Protein AF-A0A4Z2CMH4-F1 (afdb_monomer_lite)

Organism: Schistosoma japonicum (NCBI:txid6182)

Foldseek 3Di:
DDDDDDDPDDDPVVVQVVQVVVCVVVVHDLFDRCPDQLNPPDHDVQLCVAAHDDLFKDKPLVVPFDDDPPQFDKFFADWIWIQAAAPPPNDHLALACFLVRLLLRLVRRCCSSVVDPRDHRDDPLSLQVQLVVLPNDPPVSRPDSHHDALVSSQSSCCRVPVFHWDKDKDQFLLCCLVRCVVVQRVQRVLNWHWKWKDKDSHIWIFGMKGAFDDDPDPDPSRFIKTQIQGRHDDDRGPPSPCCNVVPNGHIDTSVVGHGRIMMMMIITDRDDTSRD

InterPro domains:
  IPR012462 UFSP1/2/DUB, catalytic domain [PF07910] (74-266)

pLDDT: mean 90.85, std 10.96, range [48.41, 98.88]

Secondary structure (DSSP, 8-state):
-------TT--HHHHHHHHHHHHHHHT--TTS--S-GGGSSS--HHHHHHH--SSS--B-GGGGSPPPPS-S-EEE--S--B---TT-TT---TTT-HHHHHHHHHHHHHHHHTSS---PPPPHHHHHHHHHHHTSS-GGGTT------HHHHHHHHHHHH--PPEEEEESSGGGHHHHHHHHHHHHHHTT---EEEEETTEEEEEEEEEPPP--SS-STT---EEEEE-TT--S-TT-HHHHHHTTSEEEEEGGGS-TT--EEEEEPPPPPTT--

Radius of gyration: 19.04 Å; chains: 1; bounding box: 52×40×55 Å

Structure (mmCIF, N/CA/C/O backbone):
data_AF-A0A4Z2CMH4-F1
#
_entry.id   AF-A0A4Z2CMH4-F1
#
loop_
_atom_site.group_PDB
_atom_site.id
_atom_site.type_symbol
_atom_site.label_atom_id
_atom_site.label_alt_id
_atom_site.label_comp_id
_atom_site.label_asym_id
_atom_site.label_entity_id
_atom_site.label_seq_id
_atom_site.pdbx_PDB_ins_code
_atom_site.Cartn_x
_atom_site.Cartn_y
_atom_site.Cartn_z
_atom_site.occupancy
_atom_site.B_iso_or_equiv
_atom_site.auth_seq_id
_atom_site.auth_comp_id
_atom_site.auth_asym_id
_atom_site.auth_atom_id
_atom_site.pdbx_PDB_model_num
ATOM 1 N N . MET A 1 1 ? 23.275 8.248 -18.754 1.00 65.88 1 MET A N 1
ATOM 2 C CA . MET A 1 1 ? 21.849 7.861 -18.848 1.00 65.88 1 MET A CA 1
ATOM 3 C C . MET A 1 1 ? 21.750 6.724 -19.856 1.00 65.88 1 MET A C 1
ATOM 5 O O . MET A 1 1 ? 22.205 6.908 -20.976 1.00 65.88 1 MET A O 1
ATOM 9 N N . TYR A 1 2 ? 21.262 5.546 -19.457 1.00 77.62 2 TYR A N 1
ATOM 10 C CA . TYR A 1 2 ? 21.133 4.387 -20.352 1.00 77.62 2 TYR A CA 1
ATOM 11 C C . TYR A 1 2 ? 19.739 4.359 -20.985 1.00 77.62 2 TYR A C 1
ATOM 13 O O . TYR A 1 2 ? 18.754 4.639 -20.305 1.00 77.62 2 TYR A O 1
ATOM 21 N N . SER A 1 3 ? 19.650 4.003 -22.267 1.00 81.19 3 SER A N 1
ATOM 22 C CA . SER A 1 3 ? 18.381 3.766 -22.961 1.00 81.19 3 SER A CA 1
ATOM 23 C C . SER A 1 3 ? 18.345 2.327 -23.457 1.00 81.19 3 SER A C 1
ATOM 25 O O . SER A 1 3 ? 19.265 1.878 -24.140 1.00 81.19 3 SER A O 1
ATOM 27 N N . LEU A 1 4 ? 17.297 1.593 -23.088 1.00 79.06 4 LEU A N 1
ATOM 28 C CA . LEU A 1 4 ? 17.119 0.185 -23.426 1.00 79.06 4 LEU A CA 1
ATOM 29 C C . LEU A 1 4 ? 15.804 0.001 -24.175 1.00 79.06 4 LEU A C 1
ATOM 31 O O . LEU A 1 4 ? 14.756 0.482 -23.748 1.00 79.06 4 LEU A O 1
ATOM 35 N N . ARG A 1 5 ? 15.852 -0.734 -25.288 1.00 80.69 5 ARG A N 1
ATOM 36 C CA . ARG A 1 5 ? 14.660 -1.132 -26.043 1.00 80.69 5 ARG A CA 1
ATOM 37 C C . ARG A 1 5 ? 14.345 -2.586 -25.728 1.00 80.69 5 ARG A C 1
ATOM 39 O O . ARG A 1 5 ? 15.060 -3.483 -26.159 1.00 80.69 5 ARG A O 1
ATOM 46 N N . LEU A 1 6 ? 13.271 -2.806 -24.976 1.00 75.69 6 LEU A N 1
ATOM 47 C CA . LEU A 1 6 ? 12.809 -4.142 -24.609 1.00 75.69 6 LEU A CA 1
ATOM 48 C C . LEU A 1 6 ? 11.596 -4.530 -25.469 1.00 75.69 6 LEU A C 1
ATOM 50 O O . LEU A 1 6 ? 10.682 -3.714 -25.630 1.00 75.69 6 LEU A O 1
ATOM 54 N N . PRO A 1 7 ? 11.538 -5.758 -26.020 1.00 78.19 7 PRO A N 1
ATOM 55 C CA . PRO A 1 7 ? 10.373 -6.212 -26.768 1.00 78.19 7 PRO A CA 1
ATOM 56 C C . PRO A 1 7 ? 9.113 -6.165 -25.901 1.00 78.19 7 PRO A C 1
ATOM 58 O O . PRO A 1 7 ? 9.096 -6.671 -24.781 1.00 78.19 7 PRO A O 1
ATOM 61 N N . ARG A 1 8 ? 8.020 -5.594 -26.419 1.00 71.00 8 ARG A N 1
ATOM 62 C CA . ARG A 1 8 ? 6.795 -5.367 -25.631 1.00 71.00 8 ARG A CA 1
ATOM 63 C C . ARG A 1 8 ? 6.241 -6.646 -24.994 1.00 71.00 8 ARG A C 1
ATOM 65 O O . ARG A 1 8 ? 5.888 -6.614 -23.819 1.00 71.00 8 ARG A O 1
ATOM 72 N N . ARG A 1 9 ? 6.167 -7.738 -25.764 1.00 75.81 9 ARG A N 1
ATOM 73 C CA . ARG A 1 9 ? 5.579 -9.037 -25.382 1.00 75.81 9 ARG A CA 1
ATOM 74 C C . ARG A 1 9 ? 6.655 -10.113 -25.211 1.00 75.81 9 ARG A C 1
ATOM 76 O O . ARG A 1 9 ? 6.675 -11.106 -25.932 1.00 75.81 9 ARG A O 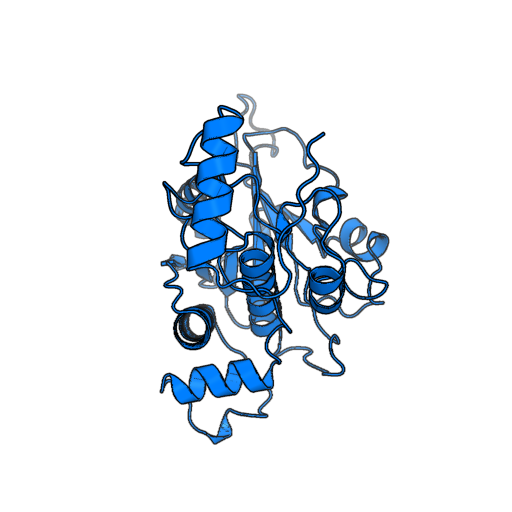1
ATOM 83 N N . ILE A 1 10 ? 7.579 -9.896 -24.286 1.00 79.88 10 ILE A N 1
ATOM 84 C CA . ILE A 1 10 ? 8.573 -10.899 -23.894 1.00 79.88 10 ILE A CA 1
ATOM 85 C C . ILE A 1 10 ? 8.132 -11.548 -22.579 1.00 79.88 10 ILE A C 1
ATOM 87 O O . ILE A 1 10 ? 7.580 -10.885 -21.706 1.00 79.88 10 ILE A O 1
ATOM 91 N N . LYS A 1 11 ? 8.324 -12.864 -22.457 1.00 80.06 11 LYS A N 1
ATOM 92 C CA . LYS A 1 11 ? 8.081 -13.573 -21.195 1.00 80.06 11 LYS A CA 1
ATOM 93 C C . LYS A 1 11 ? 9.137 -13.148 -20.175 1.00 80.06 11 LYS A C 1
ATOM 95 O O . LYS A 1 11 ? 10.304 -13.029 -20.542 1.00 80.06 11 LYS A O 1
ATOM 100 N N . GLU A 1 12 ? 8.752 -13.020 -18.910 1.00 77.75 12 GLU A N 1
ATOM 101 C CA . GLU A 1 12 ? 9.657 -12.603 -17.828 1.00 77.75 12 GLU A CA 1
ATOM 102 C C . GLU A 1 12 ? 10.919 -13.478 -17.732 1.00 77.75 12 GLU A C 1
ATOM 104 O O . GLU A 1 12 ? 12.017 -12.961 -17.557 1.00 77.75 12 GLU A O 1
ATOM 109 N N . SER A 1 13 ? 10.805 -14.791 -17.972 1.00 81.31 13 SER A N 1
ATOM 110 C CA . SER A 1 13 ? 11.963 -15.698 -18.003 1.00 81.31 13 SER A CA 1
ATOM 111 C C . SER A 1 13 ? 12.996 -15.338 -19.072 1.00 81.31 13 SER A C 1
ATOM 113 O O . SER A 1 13 ? 14.190 -15.523 -18.863 1.00 81.31 13 SER A O 1
ATOM 115 N N . ARG A 1 14 ? 12.554 -14.805 -20.217 1.00 83.88 14 ARG A N 1
ATOM 116 C CA . ARG A 1 14 ? 13.453 -14.314 -21.264 1.00 83.88 14 ARG A CA 1
ATOM 117 C C . ARG A 1 14 ? 13.964 -12.923 -20.919 1.00 83.88 14 ARG A C 1
ATOM 119 O O . ARG A 1 14 ? 15.158 -12.699 -21.047 1.00 83.88 14 ARG A O 1
ATOM 126 N N . GLU A 1 15 ? 13.105 -12.011 -20.462 1.00 85.00 15 GLU A N 1
ATOM 127 C CA . GLU A 1 15 ? 13.526 -10.652 -20.081 1.00 85.00 15 GLU A CA 1
ATOM 128 C C . GLU A 1 15 ? 14.600 -10.670 -18.983 1.00 85.00 15 GLU A C 1
ATOM 130 O O . GLU A 1 15 ? 15.565 -9.918 -19.074 1.00 85.00 15 GLU A O 1
ATOM 135 N N . GLY A 1 16 ? 14.516 -11.598 -18.023 1.00 85.69 16 GLY A N 1
ATOM 136 C CA . GLY A 1 16 ? 15.543 -11.789 -16.994 1.00 85.69 16 GLY A CA 1
ATOM 137 C C . GLY A 1 16 ? 16.926 -12.153 -17.536 1.00 85.69 16 GLY A C 1
ATOM 138 O O . GLY A 1 16 ? 17.924 -11.645 -17.033 1.00 85.69 16 GLY A O 1
ATOM 139 N N . ILE A 1 17 ? 17.010 -12.946 -18.611 1.00 88.19 17 ILE A N 1
ATOM 140 C CA . ILE A 1 17 ? 18.295 -13.238 -19.274 1.00 88.19 17 ILE A CA 1
ATOM 141 C C . ILE A 1 17 ? 18.895 -11.948 -19.843 1.00 88.19 17 ILE A C 1
ATOM 143 O O . ILE A 1 17 ? 20.080 -11.682 -19.659 1.00 88.19 17 ILE A O 1
ATOM 147 N N . TRP A 1 18 ? 18.075 -11.123 -20.500 1.00 87.44 18 TRP A N 1
ATOM 148 C CA . TRP A 1 18 ? 18.527 -9.850 -21.066 1.00 87.44 18 TRP A CA 1
ATOM 149 C C . TRP A 1 18 ? 19.013 -8.896 -19.987 1.00 87.44 18 TRP A C 1
ATOM 151 O O . TRP A 1 18 ? 20.093 -8.327 -20.129 1.00 87.44 18 TRP A O 1
ATOM 161 N N . ARG A 1 19 ? 18.251 -8.745 -18.898 1.00 88.19 19 ARG A N 1
ATOM 162 C CA . ARG A 1 19 ? 18.677 -7.904 -17.781 1.00 88.19 19 ARG A CA 1
ATOM 163 C C . ARG A 1 19 ? 20.004 -8.418 -17.214 1.00 88.19 19 ARG A C 1
ATOM 165 O O . ARG A 1 19 ? 20.902 -7.606 -17.026 1.00 88.19 19 ARG A O 1
ATOM 172 N N . LYS A 1 20 ? 20.181 -9.740 -17.039 1.00 89.81 20 LYS A N 1
ATOM 173 C CA . LYS A 1 20 ? 21.438 -10.334 -16.539 1.00 89.81 20 LYS A CA 1
ATOM 174 C C . LYS A 1 20 ? 22.631 -9.947 -17.407 1.00 89.81 20 LYS A C 1
ATOM 176 O O . LYS A 1 20 ? 23.609 -9.411 -16.898 1.00 89.81 20 LYS A O 1
ATOM 181 N N . VAL A 1 21 ? 22.495 -10.117 -18.721 1.00 90.94 21 VAL A N 1
ATOM 182 C CA . VAL A 1 21 ? 23.527 -9.729 -19.692 1.00 90.94 21 VAL A CA 1
ATOM 183 C C . VAL A 1 21 ? 23.830 -8.230 -19.626 1.00 90.94 21 VAL A C 1
ATOM 185 O O . VAL A 1 21 ? 24.983 -7.833 -19.765 1.00 90.94 21 VAL A O 1
ATOM 188 N N . ILE A 1 22 ? 22.821 -7.379 -19.424 1.00 89.81 22 ILE A N 1
ATOM 189 C CA . ILE A 1 22 ? 23.019 -5.928 -19.311 1.00 89.81 22 ILE A CA 1
ATOM 190 C C . ILE A 1 22 ? 23.753 -5.576 -18.012 1.00 89.81 22 ILE A C 1
ATOM 192 O O . ILE A 1 22 ? 24.669 -4.758 -18.060 1.00 89.81 22 ILE A O 1
ATOM 196 N N . HIS A 1 23 ? 23.401 -6.196 -16.880 1.00 91.00 23 HIS A N 1
ATOM 197 C CA . HIS A 1 23 ? 24.134 -6.005 -15.626 1.00 91.00 23 HIS A CA 1
ATOM 198 C C . HIS A 1 23 ? 25.605 -6.382 -15.784 1.00 91.00 23 HIS A C 1
ATOM 200 O O . HIS A 1 23 ? 26.471 -5.568 -15.485 1.00 91.00 23 HIS A O 1
ATOM 206 N N . GLU A 1 24 ? 25.882 -7.568 -16.329 1.00 92.69 24 GLU A N 1
ATOM 207 C CA . GLU A 1 24 ? 27.247 -8.054 -16.554 1.00 92.69 24 GLU A CA 1
ATOM 208 C C . GLU A 1 24 ? 28.032 -7.127 -17.493 1.00 92.69 24 GLU A C 1
ATOM 210 O O . GLU A 1 24 ? 29.152 -6.733 -17.179 1.00 92.69 24 GLU A O 1
ATOM 215 N N . LYS A 1 25 ? 27.434 -6.709 -18.618 1.00 92.44 25 LYS A N 1
ATOM 216 C CA . LYS A 1 25 ? 28.088 -5.816 -19.591 1.00 92.44 25 LYS A CA 1
ATOM 217 C C . LYS A 1 25 ? 28.389 -4.423 -19.048 1.00 92.44 25 LYS A C 1
ATOM 219 O O . LYS A 1 25 ? 29.335 -3.796 -19.511 1.00 92.44 25 LYS A O 1
ATOM 224 N N . LEU A 1 26 ? 27.562 -3.920 -18.135 1.00 91.19 26 LEU A N 1
ATOM 225 C CA . LEU A 1 26 ? 27.696 -2.576 -17.572 1.00 91.19 26 LEU A CA 1
ATOM 226 C C . LEU A 1 26 ? 28.360 -2.571 -16.185 1.00 91.19 26 LEU A C 1
ATOM 228 O O . LEU A 1 26 ? 28.499 -1.504 -15.594 1.00 91.19 26 LEU A O 1
ATOM 232 N N . GLY A 1 27 ? 28.772 -3.735 -15.671 1.00 91.44 27 GLY A N 1
ATOM 233 C CA . GLY A 1 27 ? 29.427 -3.865 -14.367 1.00 91.44 27 GLY A CA 1
ATOM 234 C C . GLY A 1 27 ? 28.506 -3.608 -13.169 1.00 91.44 27 GLY A C 1
ATOM 235 O O . GLY A 1 27 ? 28.981 -3.204 -12.112 1.00 91.44 27 GLY A O 1
ATOM 236 N N . PHE A 1 28 ? 27.194 -3.810 -13.320 1.00 89.94 28 PHE A N 1
ATOM 237 C CA . PHE A 1 28 ? 26.231 -3.652 -12.230 1.00 89.94 28 PHE A CA 1
ATOM 238 C C . PHE A 1 28 ? 26.073 -4.936 -11.407 1.00 89.94 28 PHE A C 1
ATOM 240 O O . PHE A 1 28 ? 26.146 -6.037 -11.961 1.00 89.94 28 PHE A O 1
ATOM 247 N N . PRO A 1 29 ? 25.799 -4.820 -10.095 1.00 87.56 29 PRO A N 1
ATOM 24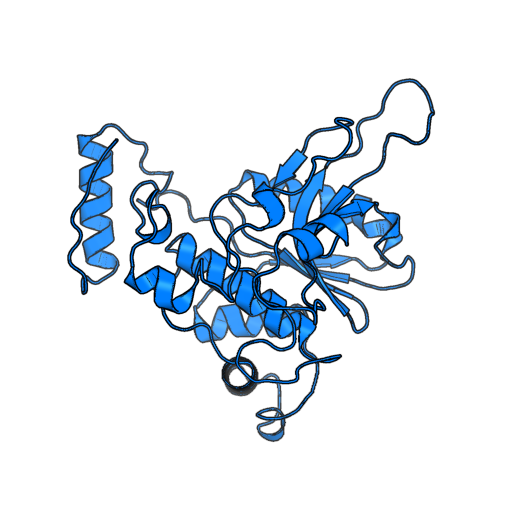8 C CA . PRO A 1 29 ? 25.650 -5.983 -9.232 1.00 87.56 29 PRO A CA 1
ATOM 249 C C . PRO A 1 29 ? 24.388 -6.777 -9.594 1.00 87.56 29 PRO A C 1
ATOM 251 O O . PRO A 1 29 ? 23.386 -6.202 -10.018 1.00 87.56 29 PRO A O 1
ATOM 254 N N . LEU A 1 30 ? 24.429 -8.105 -9.451 1.00 84.69 30 LEU A N 1
ATOM 255 C CA . LEU A 1 30 ? 23.319 -8.991 -9.841 1.00 84.69 30 LEU A CA 1
ATOM 256 C C . LEU A 1 30 ? 22.247 -9.160 -8.747 1.00 84.69 30 LEU A C 1
ATOM 258 O O . LEU A 1 30 ? 21.244 -9.847 -8.945 1.00 84.69 30 LEU A O 1
ATOM 262 N N . ASP A 1 31 ? 22.468 -8.564 -7.579 1.00 80.50 31 ASP A N 1
ATOM 263 C CA . ASP A 1 31 ? 21.584 -8.632 -6.416 1.00 80.50 31 ASP A CA 1
ATOM 264 C C . ASP 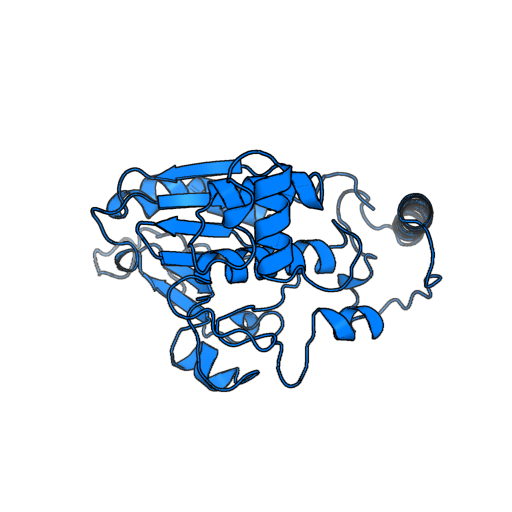A 1 31 ? 20.573 -7.478 -6.349 1.00 80.50 31 ASP A C 1
ATOM 266 O O . ASP A 1 31 ? 19.623 -7.548 -5.570 1.00 80.50 31 ASP A O 1
ATOM 270 N N . THR A 1 32 ? 20.748 -6.460 -7.193 1.00 76.81 32 THR A N 1
ATOM 271 C CA . THR A 1 32 ? 19.950 -5.236 -7.209 1.00 76.81 32 THR A CA 1
ATOM 272 C C . THR A 1 32 ? 19.264 -5.104 -8.567 1.00 76.81 32 THR A C 1
ATOM 274 O O . THR A 1 32 ? 19.963 -4.977 -9.567 1.00 76.81 32 THR A O 1
ATOM 277 N N . PRO A 1 33 ? 17.926 -5.099 -8.668 1.00 79.06 33 PRO A N 1
ATOM 278 C CA . PRO A 1 33 ? 17.261 -4.876 -9.948 1.00 79.06 33 PRO A CA 1
ATOM 279 C C . PRO A 1 33 ? 17.459 -3.419 -10.389 1.00 79.06 33 PRO A C 1
ATOM 281 O O . PRO A 1 33 ? 17.100 -2.509 -9.643 1.00 79.06 33 PRO A O 1
ATOM 284 N N . LEU A 1 34 ? 18.012 -3.184 -11.586 1.00 80.88 34 LEU A N 1
ATOM 285 C CA . LEU A 1 34 ? 18.198 -1.824 -12.132 1.00 80.88 34 LEU A CA 1
ATOM 286 C C . LEU A 1 34 ? 17.483 -1.582 -13.467 1.00 80.88 34 LEU A C 1
ATOM 288 O O . LEU A 1 34 ? 17.209 -0.438 -13.828 1.00 80.88 34 LEU A O 1
ATOM 292 N N . PHE A 1 35 ? 17.174 -2.643 -14.218 1.00 83.69 35 PHE A N 1
ATOM 293 C CA . PHE A 1 35 ? 16.598 -2.539 -15.566 1.00 83.69 35 PHE A CA 1
ATOM 294 C C . PHE A 1 35 ? 15.185 -3.112 -15.667 1.00 83.69 35 PHE A C 1
ATOM 296 O O . PHE A 1 35 ? 14.770 -3.585 -16.728 1.00 83.69 35 PHE A O 1
ATOM 303 N N . ARG A 1 36 ? 14.417 -3.083 -14.573 1.00 81.56 36 ARG A N 1
ATOM 304 C CA . ARG A 1 36 ? 12.988 -3.419 -14.618 1.00 81.56 36 ARG A CA 1
ATOM 305 C C . ARG A 1 36 ? 12.223 -2.283 -15.292 1.00 81.56 36 ARG A C 1
ATOM 307 O O . ARG A 1 36 ? 12.511 -1.106 -15.088 1.00 81.56 36 ARG A O 1
ATOM 314 N N . ARG A 1 37 ? 11.180 -2.612 -16.058 1.00 80.69 37 ARG A N 1
ATOM 315 C CA . ARG A 1 37 ? 10.391 -1.606 -16.796 1.00 80.69 37 ARG A CA 1
ATOM 316 C C . ARG A 1 37 ? 9.805 -0.514 -15.903 1.00 80.69 37 ARG A C 1
ATOM 318 O O . ARG A 1 37 ? 9.788 0.644 -16.303 1.00 80.69 37 ARG A O 1
ATOM 325 N N . GLY A 1 38 ? 9.330 -0.866 -14.709 1.00 76.06 38 GLY A N 1
ATOM 326 C CA . GLY A 1 38 ? 8.767 0.111 -13.777 1.00 76.06 38 GLY A CA 1
ATOM 327 C C . GLY A 1 38 ? 9.815 0.946 -13.022 1.00 76.06 38 GLY A C 1
ATOM 328 O O . GLY A 1 38 ? 9.461 1.975 -12.446 1.00 76.06 38 GLY A O 1
ATOM 329 N N . GLN A 1 39 ? 11.103 0.590 -13.119 1.00 79.50 39 GLN A N 1
ATOM 330 C CA . GLN A 1 39 ? 12.236 1.389 -12.631 1.00 79.50 39 GLN A CA 1
ATOM 331 C C . GLN A 1 39 ? 12.747 2.402 -13.667 1.00 79.50 39 GLN A C 1
ATOM 333 O O . GLN A 1 39 ? 13.595 3.232 -13.348 1.00 79.50 39 GLN A O 1
ATOM 338 N N . ALA A 1 40 ? 12.232 2.378 -14.903 1.00 81.50 40 ALA A N 1
ATOM 339 C CA . ALA A 1 40 ? 12.621 3.340 -15.929 1.00 81.50 40 ALA A CA 1
ATOM 340 C C . ALA A 1 40 ? 12.376 4.780 -15.450 1.00 81.50 40 ALA A C 1
ATOM 342 O O . ALA A 1 40 ? 11.307 5.078 -14.916 1.00 81.50 40 ALA A O 1
ATOM 343 N N . LEU A 1 41 ? 13.339 5.688 -15.652 1.00 76.44 41 LEU A N 1
ATOM 344 C CA . LEU A 1 41 ? 13.213 7.088 -15.221 1.00 76.44 41 LEU A CA 1
ATOM 345 C C . LEU A 1 41 ? 11.918 7.716 -15.752 1.00 76.44 41 LEU A C 1
ATOM 347 O O . LEU A 1 41 ? 11.151 8.284 -14.980 1.00 76.44 41 LEU A O 1
ATOM 351 N N . HIS A 1 42 ? 11.641 7.502 -17.039 1.00 77.38 42 HIS A N 1
ATOM 352 C CA . HIS A 1 42 ? 10.341 7.755 -17.643 1.00 77.38 42 HIS A CA 1
ATOM 353 C C . HIS A 1 42 ? 9.547 6.448 -17.680 1.00 77.38 42 HIS A C 1
ATOM 355 O O . HIS A 1 42 ? 9.969 5.511 -18.368 1.00 77.38 42 HIS A O 1
ATOM 361 N N . PRO A 1 43 ? 8.423 6.357 -16.948 1.00 76.94 43 PRO A N 1
ATOM 362 C CA . PRO A 1 43 ? 7.571 5.183 -16.984 1.00 76.94 43 PRO A CA 1
ATOM 363 C C . PRO A 1 43 ? 7.181 4.790 -18.410 1.00 76.94 43 PRO A C 1
ATOM 365 O O . PRO A 1 43 ? 6.832 5.633 -19.238 1.00 76.94 43 PRO A O 1
ATOM 368 N N . VAL A 1 44 ? 7.215 3.489 -18.696 1.00 79.38 44 VAL A N 1
ATOM 369 C CA . VAL A 1 44 ? 6.794 2.962 -19.999 1.00 79.38 44 VAL A CA 1
ATOM 370 C C . VAL A 1 44 ? 5.318 3.329 -20.224 1.00 79.38 44 VAL A C 1
ATOM 372 O O . VAL A 1 44 ? 4.509 3.013 -19.348 1.00 79.38 44 VAL A O 1
ATOM 375 N N . PRO A 1 45 ? 4.925 3.912 -21.377 1.00 80.12 45 PRO A N 1
ATOM 376 C CA . PRO A 1 45 ? 3.566 4.426 -21.587 1.00 80.12 45 PRO A CA 1
ATOM 377 C C . PRO A 1 45 ? 2.447 3.432 -21.251 1.00 80.12 45 PRO A C 1
ATOM 379 O O . PRO A 1 45 ? 1.428 3.796 -20.682 1.00 80.12 45 PRO A O 1
ATOM 382 N N . THR A 1 46 ? 2.647 2.140 -21.526 1.00 79.25 46 THR A N 1
ATOM 383 C CA . THR A 1 46 ? 1.650 1.113 -21.194 1.00 79.25 46 THR A CA 1
ATOM 384 C C . THR A 1 46 ? 1.468 0.904 -19.695 1.00 79.25 46 THR A C 1
ATOM 386 O O . THR A 1 46 ? 0.358 0.623 -19.273 1.00 79.25 46 THR A O 1
ATOM 389 N N . ILE A 1 47 ? 2.535 1.028 -18.897 1.00 85.50 47 ILE A N 1
ATOM 390 C CA . ILE A 1 47 ? 2.454 0.915 -17.433 1.00 85.50 47 ILE A CA 1
ATOM 391 C C . ILE A 1 47 ? 1.713 2.131 -16.870 1.00 85.50 47 ILE A C 1
ATOM 393 O O . ILE A 1 47 ? 0.866 1.975 -15.994 1.00 85.50 47 ILE A O 1
ATOM 397 N N . VAL A 1 48 ? 1.961 3.318 -17.437 1.00 87.19 48 VAL A N 1
ATOM 398 C CA . VAL A 1 48 ? 1.274 4.565 -17.061 1.00 87.19 48 VAL A CA 1
ATOM 399 C C . VAL A 1 48 ? -0.234 4.467 -17.255 1.00 87.19 48 VAL A C 1
ATOM 401 O O . VAL A 1 48 ? -0.979 4.944 -16.406 1.00 87.19 48 VAL A O 1
ATOM 404 N N . ASN A 1 49 ? -0.694 3.781 -18.306 1.00 89.00 49 ASN A N 1
ATOM 405 C CA . ASN A 1 49 ? -2.127 3.582 -18.544 1.00 89.00 49 ASN A CA 1
ATOM 406 C C . ASN A 1 49 ? -2.847 2.872 -17.387 1.00 89.00 49 ASN A C 1
ATOM 408 O O . ASN A 1 49 ? -4.048 3.057 -17.225 1.00 89.00 49 ASN A O 1
ATOM 412 N N . TRP A 1 50 ? -2.142 2.046 -16.609 1.00 91.06 50 TRP A N 1
ATOM 413 C CA . TRP A 1 50 ? -2.732 1.308 -15.489 1.00 91.06 50 TRP A CA 1
ATOM 414 C C . TRP A 1 50 ? -2.382 1.905 -14.128 1.00 91.06 50 TRP A C 1
ATOM 416 O O . TRP A 1 50 ? -3.183 1.824 -13.201 1.00 91.06 50 TRP A O 1
ATOM 426 N N . LEU A 1 51 ? -1.183 2.474 -13.994 1.00 93.75 51 LEU A N 1
ATOM 427 C CA . LEU A 1 51 ? -0.606 2.848 -12.702 1.00 93.75 51 LEU A CA 1
ATOM 428 C C . LEU A 1 51 ? -0.377 4.358 -12.537 1.00 93.75 51 LEU A C 1
ATOM 430 O O . LEU A 1 51 ? -0.025 4.803 -11.446 1.00 93.75 51 LEU A O 1
ATOM 434 N N . GLY A 1 52 ? -0.573 5.156 -13.584 1.00 93.00 52 GLY A N 1
ATOM 435 C CA . GLY A 1 52 ? -0.259 6.582 -13.587 1.00 93.00 52 GLY A CA 1
ATOM 436 C C . GLY A 1 52 ? 1.243 6.885 -13.747 1.00 93.00 52 GLY A C 1
ATOM 437 O O . GLY A 1 52 ? 2.036 5.993 -14.062 1.00 93.00 52 GLY A O 1
ATOM 438 N N . PRO A 1 53 ? 1.664 8.147 -13.559 1.00 92.75 53 PRO A N 1
ATOM 439 C CA . PRO A 1 53 ? 0.832 9.279 -13.151 1.00 92.75 53 PRO A CA 1
ATOM 440 C C . PRO A 1 53 ? -0.179 9.694 -14.230 1.00 92.75 53 PRO A C 1
ATOM 442 O O . PRO A 1 53 ? 0.092 9.583 -15.424 1.00 92.75 53 PRO A O 1
ATOM 445 N N . SER A 1 54 ? -1.345 10.175 -13.805 1.00 93.00 54 SER A N 1
ATOM 446 C CA . SER A 1 54 ? -2.388 10.745 -14.670 1.00 93.00 54 SER A CA 1
ATOM 447 C C . SER A 1 54 ? -3.090 11.906 -13.956 1.00 93.00 54 SER A C 1
ATOM 449 O O . SER A 1 54 ? -2.714 12.265 -12.840 1.00 93.00 54 SER A O 1
ATOM 451 N N . SER A 1 55 ? -4.125 12.489 -14.570 1.00 91.94 55 SER A N 1
ATOM 452 C CA . SER A 1 55 ? -4.975 13.485 -13.899 1.00 91.94 55 SER A CA 1
ATOM 453 C C . SER A 1 55 ? -5.706 12.927 -12.673 1.00 91.94 55 SER A C 1
ATOM 455 O O . SER A 1 55 ? -6.155 13.700 -11.836 1.00 91.94 55 SER A O 1
ATOM 457 N N . GLU A 1 56 ? -5.832 11.602 -12.563 1.00 92.62 56 GLU A N 1
ATOM 458 C CA . GLU A 1 56 ? -6.579 10.932 -11.496 1.00 92.62 56 GLU A CA 1
ATOM 459 C C . GLU A 1 56 ? -5.684 10.155 -10.525 1.00 92.62 56 GLU A C 1
ATOM 461 O O . GLU A 1 56 ? -5.951 10.120 -9.322 1.00 92.62 56 GLU A O 1
ATOM 466 N N . LEU A 1 57 ? -4.614 9.534 -11.036 1.00 95.62 57 LEU A N 1
ATOM 467 C CA . LEU A 1 57 ? -3.736 8.647 -10.278 1.00 95.62 57 LEU A CA 1
ATOM 468 C C . LEU A 1 57 ? -2.416 9.334 -9.942 1.00 95.62 57 LEU A C 1
ATOM 470 O O . LEU A 1 57 ? -1.619 9.661 -10.825 1.00 95.62 57 LEU A O 1
ATOM 474 N N . LEU A 1 58 ? -2.156 9.474 -8.644 1.00 97.38 58 LEU A N 1
ATOM 475 C CA . LEU A 1 58 ? -0.877 9.953 -8.132 1.00 97.38 58 LEU A CA 1
ATOM 476 C C . LEU A 1 58 ? 0.089 8.795 -7.911 1.00 97.38 58 LEU A C 1
ATOM 478 O O . LEU A 1 58 ? -0.269 7.766 -7.337 1.00 97.38 58 LEU A O 1
ATOM 482 N N . VAL A 1 59 ? 1.339 9.005 -8.313 1.00 96.56 59 VAL A N 1
ATOM 483 C CA . VAL A 1 59 ? 2.457 8.095 -8.057 1.00 96.56 59 VAL A CA 1
ATOM 484 C C . VAL A 1 59 ? 3.378 8.759 -7.043 1.00 96.56 59 VAL A C 1
ATOM 486 O O . VAL A 1 59 ? 3.711 9.929 -7.202 1.00 96.56 59 VAL A O 1
ATOM 489 N N . CYS A 1 60 ? 3.750 8.023 -5.995 1.00 96.88 60 CYS A N 1
ATOM 490 C CA . CYS A 1 60 ? 4.646 8.491 -4.934 1.00 96.88 60 CYS A CA 1
ATOM 491 C C . CYS A 1 60 ? 4.305 9.879 -4.343 1.00 96.88 60 CYS A C 1
ATOM 493 O O . CYS A 1 60 ? 5.193 10.725 -4.236 1.00 96.88 60 CYS A O 1
ATOM 495 N N . PRO A 1 61 ? 3.065 10.146 -3.879 1.00 97.88 61 PRO A N 1
ATOM 496 C CA . PRO A 1 61 ? 2.724 11.454 -3.304 1.00 97.88 61 PRO A CA 1
ATOM 497 C C . PRO A 1 61 ? 3.585 11.837 -2.087 1.00 97.88 61 PRO A C 1
ATOM 499 O O . PRO A 1 61 ? 3.659 13.009 -1.728 1.00 97.88 61 PRO A O 1
ATOM 502 N N . HIS A 1 62 ? 4.254 10.865 -1.460 1.00 97.38 62 HIS A N 1
ATOM 503 C CA . HIS A 1 62 ? 5.172 11.102 -0.354 1.00 97.38 62 HIS A CA 1
ATOM 504 C C . HIS A 1 62 ? 6.436 11.882 -0.740 1.00 97.38 62 HIS A C 1
ATOM 506 O O . HIS A 1 62 ? 7.039 12.494 0.135 1.00 97.38 62 HIS A O 1
ATOM 512 N N . GLU A 1 63 ? 6.824 11.901 -2.018 1.00 95.69 63 GLU A N 1
ATOM 513 C CA . GLU A 1 63 ? 8.031 12.602 -2.480 1.00 95.69 63 GLU A CA 1
ATOM 514 C C . GLU A 1 63 ? 7.931 14.125 -2.302 1.00 95.69 63 GLU A C 1
ATOM 516 O O . GLU A 1 63 ? 8.947 14.798 -2.158 1.00 95.69 63 GLU A O 1
ATOM 521 N N . VAL A 1 64 ? 6.710 14.671 -2.250 1.00 95.88 64 VAL A N 1
ATOM 522 C CA . VAL A 1 64 ? 6.461 16.106 -2.016 1.00 95.88 64 VAL A CA 1
ATOM 523 C C . VAL A 1 64 ? 5.944 16.404 -0.604 1.00 95.88 64 VAL A C 1
ATOM 525 O O . VAL A 1 64 ? 5.569 17.538 -0.298 1.00 95.88 64 VAL A O 1
ATOM 528 N N . VAL A 1 65 ? 5.906 15.400 0.278 1.00 96.25 65 VAL A N 1
ATOM 529 C CA . VAL A 1 65 ? 5.559 15.594 1.691 1.00 96.25 65 VAL A CA 1
ATOM 530 C C . VAL A 1 65 ? 6.715 16.293 2.399 1.00 96.25 65 VAL A C 1
ATOM 532 O O . VAL A 1 65 ? 7.872 15.887 2.295 1.00 96.25 65 VAL A O 1
ATOM 535 N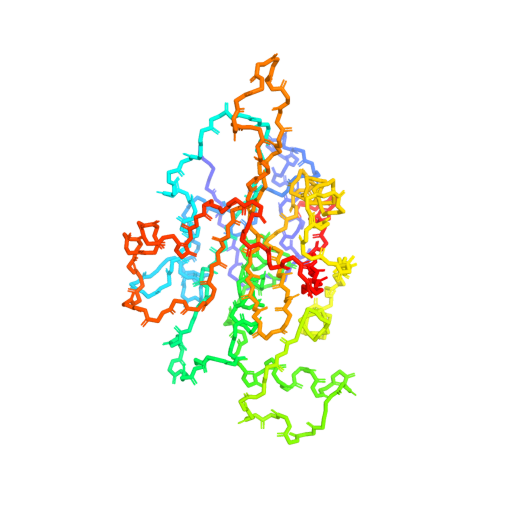 N . LYS A 1 66 ? 6.397 17.337 3.173 1.00 91.94 66 LYS A N 1
ATOM 536 C CA . LYS A 1 66 ? 7.380 18.000 4.036 1.00 91.94 66 LYS A CA 1
ATOM 537 C C . LYS A 1 66 ? 7.938 16.994 5.043 1.00 91.94 66 LYS A C 1
ATOM 539 O O . LYS A 1 66 ? 7.175 16.333 5.751 1.00 91.94 66 LYS A O 1
ATOM 544 N N . GLN A 1 67 ? 9.262 16.897 5.103 1.00 87.19 67 GLN A N 1
ATOM 545 C CA . GLN A 1 67 ? 9.937 16.022 6.056 1.00 87.19 67 GLN A CA 1
ATOM 546 C C . GLN A 1 67 ? 9.643 16.471 7.496 1.00 87.19 67 GLN A C 1
ATOM 548 O O . GLN A 1 67 ? 9.482 17.672 7.743 1.00 87.19 67 GLN A O 1
ATOM 553 N N . PRO A 1 68 ? 9.537 15.528 8.449 1.00 84.31 68 PRO A N 1
ATOM 554 C CA . PRO A 1 68 ? 9.356 15.870 9.844 1.00 84.31 68 PRO A CA 1
ATOM 555 C C . PRO A 1 68 ? 10.677 16.448 10.381 1.00 84.31 68 PRO A C 1
ATOM 557 O O . PRO A 1 68 ? 11.715 16.334 9.721 1.00 84.31 68 PRO A O 1
ATOM 560 N N . PRO A 1 69 ? 10.681 17.054 11.579 1.00 83.75 69 PRO A N 1
ATOM 561 C CA . PRO A 1 69 ? 11.925 17.431 12.243 1.00 83.75 69 PRO A CA 1
ATOM 562 C C . PRO A 1 69 ? 12.932 16.270 12.239 1.00 83.75 69 PRO A C 1
ATOM 564 O O . PRO A 1 69 ? 12.555 15.117 12.473 1.00 83.75 69 PRO A O 1
ATOM 567 N N . ASN A 1 70 ? 14.202 16.559 11.946 1.00 73.81 70 ASN A N 1
ATOM 568 C CA . ASN A 1 70 ? 15.255 15.545 11.875 1.00 73.81 70 ASN A CA 1
ATOM 569 C C . ASN A 1 70 ? 15.710 15.146 13.286 1.00 73.81 70 ASN A C 1
ATOM 571 O O . ASN A 1 70 ? 16.706 15.651 13.793 1.00 73.81 70 ASN A O 1
ATOM 575 N N . VAL A 1 71 ? 14.917 14.296 13.933 1.00 78.25 71 VAL A N 1
ATOM 576 C CA . VAL A 1 71 ? 15.100 13.873 15.334 1.00 78.25 71 VAL A CA 1
ATOM 577 C C . VAL A 1 71 ? 15.363 12.371 15.453 1.00 78.25 71 VAL A C 1
ATOM 579 O O . VAL A 1 71 ? 15.135 11.782 16.506 1.00 78.25 71 VAL A O 1
ATOM 582 N N . GLY A 1 72 ? 15.772 11.744 14.349 1.00 85.50 72 GLY A N 1
ATOM 583 C CA . GLY A 1 72 ? 16.185 10.350 14.328 1.00 85.50 72 GLY A CA 1
ATOM 584 C C . GLY A 1 72 ? 16.229 9.730 12.928 1.00 85.50 72 GLY A C 1
ATOM 585 O O . GLY A 1 72 ? 15.709 10.307 11.959 1.00 85.50 72 GLY A O 1
ATOM 586 N N . PRO A 1 73 ? 16.820 8.525 12.809 1.00 92.00 73 PRO A N 1
ATOM 587 C CA . PRO A 1 73 ? 16.907 7.789 11.554 1.00 92.00 73 PRO A CA 1
ATOM 588 C C . PRO A 1 73 ? 15.534 7.550 10.925 1.00 92.00 73 PRO A C 1
ATOM 590 O O . PRO A 1 73 ? 14.576 7.173 11.605 1.00 92.00 73 PRO A O 1
ATOM 593 N N . THR A 1 74 ? 15.455 7.738 9.610 1.00 94.19 74 THR A N 1
ATOM 594 C CA . THR A 1 74 ? 14.220 7.615 8.832 1.00 94.19 74 THR A CA 1
ATOM 595 C C . THR A 1 74 ? 14.370 6.538 7.765 1.00 94.19 74 THR A C 1
ATOM 597 O O . THR A 1 74 ? 15.331 6.546 7.001 1.00 94.19 74 THR A O 1
ATOM 600 N N . TYR A 1 75 ? 13.398 5.630 7.696 1.00 95.56 75 TYR A N 1
ATOM 601 C CA . TYR A 1 75 ? 13.342 4.531 6.737 1.00 95.56 75 TYR A CA 1
ATOM 602 C C . TYR A 1 75 ? 12.008 4.598 6.001 1.00 95.56 75 TYR A C 1
ATOM 604 O O . TYR A 1 75 ? 10.952 4.520 6.626 1.00 95.56 75 TYR A O 1
ATOM 612 N N . ILE A 1 76 ? 12.046 4.759 4.683 1.00 95.94 76 ILE A N 1
ATOM 613 C CA . ILE A 1 76 ? 10.852 4.878 3.840 1.00 95.94 76 ILE A CA 1
ATOM 614 C C . ILE A 1 76 ? 10.858 3.813 2.749 1.00 95.94 76 ILE A C 1
ATOM 616 O O . ILE A 1 76 ? 11.890 3.215 2.443 1.00 95.94 76 ILE A O 1
ATOM 620 N N . VAL A 1 77 ? 9.686 3.578 2.168 1.00 95.38 77 VAL A N 1
ATOM 621 C CA . VAL A 1 77 ? 9.524 2.715 1.001 1.00 95.38 77 VAL A CA 1
ATOM 622 C C . VAL A 1 77 ? 10.480 3.126 -0.122 1.00 95.38 77 VAL A C 1
ATOM 624 O O . VAL A 1 77 ? 10.668 4.309 -0.396 1.00 95.38 77 VAL A O 1
ATOM 627 N N . THR A 1 78 ? 11.073 2.136 -0.787 1.00 89.38 78 THR A N 1
ATOM 628 C CA . THR A 1 78 ? 11.892 2.345 -1.987 1.00 89.38 78 THR A CA 1
ATOM 629 C C . THR A 1 78 ? 11.104 1.938 -3.230 1.00 89.38 78 THR A C 1
ATOM 631 O O . THR A 1 78 ? 10.384 0.938 -3.224 1.00 89.38 78 THR A O 1
ATOM 634 N N . GLY A 1 79 ? 11.251 2.704 -4.310 1.00 89.31 79 GLY A N 1
ATOM 635 C CA . GLY A 1 79 ? 10.576 2.453 -5.580 1.00 89.31 79 GLY A CA 1
ATOM 636 C C . GLY A 1 79 ? 9.160 3.030 -5.657 1.00 89.31 79 GLY A C 1
ATOM 637 O O . GLY A 1 79 ? 8.619 3.578 -4.698 1.00 89.31 79 GLY A O 1
ATOM 638 N N . ARG A 1 80 ? 8.562 2.935 -6.850 1.00 92.88 80 ARG A N 1
ATOM 639 C CA . ARG A 1 80 ? 7.258 3.546 -7.138 1.00 92.88 80 ARG A CA 1
ATOM 640 C C . ARG A 1 80 ? 6.060 2.759 -6.623 1.00 92.88 80 ARG A C 1
ATOM 642 O O . ARG A 1 80 ? 6.063 1.534 -6.619 1.00 92.88 80 ARG A O 1
ATOM 649 N N . TYR A 1 81 ? 5.011 3.486 -6.259 1.00 96.88 81 TYR A N 1
ATOM 650 C CA . TYR A 1 81 ? 3.675 2.956 -6.002 1.00 96.88 81 TYR A CA 1
ATOM 651 C C . TYR A 1 81 ? 2.620 3.984 -6.419 1.00 96.88 81 TYR A C 1
ATOM 653 O O . TYR A 1 81 ? 2.877 5.190 -6.439 1.00 96.88 81 TYR A O 1
ATOM 661 N N . THR A 1 82 ? 1.421 3.502 -6.717 1.00 98.06 82 THR A N 1
ATOM 662 C CA . THR A 1 82 ? 0.252 4.314 -7.054 1.00 98.06 82 THR A CA 1
ATOM 663 C C . THR A 1 82 ? -0.620 4.481 -5.818 1.00 98.06 82 THR A C 1
ATOM 665 O O . THR A 1 82 ? -0.948 3.502 -5.150 1.00 98.06 82 THR A O 1
ATOM 668 N N . TYR A 1 83 ? -1.010 5.713 -5.504 1.00 98.62 83 TYR A N 1
ATOM 669 C CA . TYR A 1 83 ? -1.918 5.990 -4.398 1.00 98.62 83 TYR A CA 1
ATOM 670 C C . TYR A 1 83 ? -3.361 5.674 -4.790 1.00 98.62 83 TYR A C 1
ATOM 672 O O . TYR A 1 83 ? -3.956 6.346 -5.636 1.00 98.62 83 TYR A O 1
ATOM 680 N N . LYS A 1 84 ? -3.922 4.650 -4.144 1.00 98.56 84 LYS A N 1
ATOM 681 C CA . LYS A 1 84 ? -5.327 4.271 -4.286 1.00 98.56 84 LYS A CA 1
ATOM 682 C C . LYS A 1 84 ? -6.104 4.657 -3.030 1.00 98.56 84 LYS A C 1
ATOM 684 O O . LYS A 1 84 ? -5.645 4.419 -1.912 1.00 98.56 84 LYS A O 1
ATOM 689 N N . HIS A 1 85 ? -7.270 5.260 -3.227 1.00 98.62 85 HIS A N 1
ATOM 690 C CA . HIS A 1 85 ? -8.135 5.786 -2.168 1.00 98.62 85 HIS A CA 1
ATOM 691 C C . HIS A 1 85 ? -9.617 5.686 -2.568 1.00 98.62 85 HIS A C 1
ATOM 693 O O . HIS A 1 85 ? -9.933 5.212 -3.662 1.00 98.62 85 HIS A O 1
ATOM 699 N N . TYR A 1 86 ? -10.518 6.097 -1.674 1.00 98.62 86 TYR A N 1
ATOM 700 C CA . TYR A 1 86 ? -11.965 6.072 -1.895 1.00 98.62 86 TYR A CA 1
ATOM 701 C C . TYR A 1 86 ? -12.413 6.824 -3.147 1.00 98.62 86 TYR A C 1
ATOM 703 O O . TYR A 1 86 ? -11.769 7.778 -3.583 1.00 98.62 86 TYR A O 1
ATOM 711 N N . LEU A 1 87 ? -13.571 6.411 -3.673 1.00 97.62 87 LEU A N 1
ATOM 712 C CA . LEU A 1 87 ? -14.271 7.039 -4.802 1.00 97.62 87 LEU A CA 1
ATOM 713 C C . LEU A 1 87 ? -13.516 6.970 -6.138 1.00 97.62 87 LEU A C 1
ATOM 715 O O . LEU A 1 87 ? -13.850 7.674 -7.089 1.00 97.62 87 LEU A O 1
ATOM 719 N N . GLN A 1 88 ? -12.504 6.109 -6.228 1.00 96.31 88 GLN A N 1
ATOM 720 C CA . GLN A 1 88 ? -11.821 5.804 -7.479 1.00 96.31 88 GLN A CA 1
ATOM 721 C C . GLN A 1 88 ? -12.515 4.667 -8.238 1.00 96.31 88 GLN A C 1
ATOM 723 O O . GLN A 1 88 ? -13.231 3.846 -7.658 1.00 96.31 88 GLN A O 1
ATOM 728 N N . ASP A 1 89 ? -12.237 4.581 -9.540 1.00 94.56 89 ASP A N 1
ATOM 729 C CA . ASP A 1 89 ? -12.709 3.508 -10.427 1.00 94.56 89 ASP A CA 1
ATOM 730 C C . ASP A 1 89 ? -14.250 3.403 -10.504 1.00 94.56 89 ASP A C 1
ATOM 732 O O . ASP A 1 89 ? -14.796 2.335 -10.768 1.00 94.56 89 ASP A O 1
ATOM 736 N N . GLY A 1 90 ? -14.960 4.510 -10.245 1.00 94.12 90 GLY A N 1
ATOM 737 C CA . GLY A 1 90 ? -16.423 4.586 -10.324 1.00 94.12 90 GLY A CA 1
ATOM 738 C C . GLY A 1 90 ? -17.178 3.856 -9.207 1.00 94.12 90 GLY A C 1
ATOM 739 O O . GLY A 1 90 ? -18.376 3.623 -9.348 1.00 94.12 90 GLY A O 1
ATOM 740 N N . VAL A 1 91 ? -16.508 3.484 -8.109 1.00 95.94 91 VAL A N 1
ATOM 741 C CA . VAL A 1 91 ? -17.129 2.779 -6.976 1.00 95.94 91 VAL A CA 1
ATOM 742 C C . VAL A 1 91 ? -17.209 3.689 -5.755 1.00 95.94 91 VAL A C 1
ATOM 744 O O . VAL A 1 91 ? -16.199 4.248 -5.332 1.00 95.94 91 VAL A O 1
ATOM 747 N N . ASP A 1 92 ? -18.397 3.791 -5.150 1.00 97.88 92 ASP A N 1
ATOM 748 C CA . ASP A 1 92 ? -18.557 4.408 -3.833 1.00 97.88 92 ASP A CA 1
ATOM 749 C C . ASP A 1 92 ? -18.221 3.404 -2.725 1.00 97.88 92 ASP A C 1
ATOM 751 O O . ASP A 1 92 ? -19.065 2.651 -2.236 1.00 97.88 92 ASP A O 1
ATOM 755 N N . ASP A 1 93 ? -16.946 3.376 -2.355 1.00 97.94 93 ASP A N 1
ATOM 756 C CA . ASP A 1 93 ? -16.402 2.463 -1.357 1.00 97.94 93 ASP A CA 1
ATOM 757 C C . ASP A 1 93 ? -16.181 3.104 0.022 1.00 97.94 93 ASP A C 1
ATOM 759 O O . ASP A 1 93 ? -15.440 2.587 0.865 1.00 97.94 93 ASP A O 1
ATOM 763 N N . ARG A 1 94 ? -16.840 4.241 0.279 1.00 97.75 94 ARG A N 1
ATOM 764 C CA . ARG A 1 94 ? -16.739 4.947 1.561 1.00 97.75 94 ARG A CA 1
ATOM 765 C C . ARG A 1 94 ? -17.139 4.034 2.717 1.00 97.75 94 ARG A C 1
ATOM 767 O O . ARG A 1 94 ? -18.166 3.367 2.679 1.00 97.75 94 ARG A O 1
ATOM 774 N N . ASN A 1 95 ? -16.342 4.069 3.783 1.00 96.19 95 ASN A N 1
ATOM 775 C CA . ASN A 1 95 ? -16.529 3.321 5.036 1.00 96.19 95 ASN A CA 1
ATOM 776 C C . ASN A 1 95 ? -16.305 1.800 4.968 1.00 96.19 95 ASN A C 1
ATOM 778 O O . ASN A 1 95 ? -16.339 1.163 6.017 1.00 96.19 95 ASN A O 1
ATOM 782 N N . TRP A 1 96 ? -16.035 1.210 3.798 1.00 97.56 96 TRP A N 1
ATOM 783 C CA . TRP A 1 96 ? -15.790 -0.238 3.688 1.00 97.56 96 TRP A CA 1
ATOM 784 C C . TRP A 1 96 ? -14.605 -0.623 2.789 1.00 97.56 96 TRP A C 1
ATOM 786 O O . TRP A 1 96 ? -14.071 -1.726 2.910 1.00 97.56 96 TRP A O 1
ATOM 796 N N . GLY A 1 97 ? -14.148 0.286 1.924 1.00 98.19 97 GLY A N 1
ATOM 797 C CA . GLY A 1 97 ? -13.108 0.030 0.929 1.00 98.19 97 GLY A CA 1
ATOM 798 C C . GLY A 1 97 ? -11.660 0.166 1.413 1.00 98.19 97 GLY A C 1
ATOM 799 O O . GLY A 1 97 ? -10.741 -0.097 0.642 1.00 98.19 97 GLY A O 1
ATOM 800 N N . CYS A 1 98 ? -11.402 0.608 2.651 1.00 98.31 98 CYS A N 1
ATOM 801 C CA . CYS A 1 98 ? -10.081 1.136 3.036 1.00 98.31 98 CYS A CA 1
ATOM 802 C C . CYS A 1 98 ? -8.954 0.110 2.845 1.00 98.31 98 CYS A C 1
ATOM 804 O O . CYS A 1 98 ? -7.905 0.416 2.272 1.00 98.31 98 CYS A O 1
ATOM 806 N N . ALA A 1 99 ? -9.197 -1.137 3.249 1.00 98.62 99 ALA A N 1
ATOM 807 C CA . ALA A 1 99 ? -8.254 -2.234 3.069 1.00 98.62 99 ALA A CA 1
ATOM 808 C C . ALA A 1 99 ? -8.114 -2.664 1.598 1.00 98.62 99 ALA A C 1
ATOM 810 O O . ALA A 1 99 ? -7.011 -3.006 1.174 1.00 98.62 99 ALA A O 1
ATOM 811 N N . TYR A 1 100 ? -9.180 -2.569 0.795 1.00 98.75 100 TYR A N 1
ATOM 812 C CA . TYR A 1 100 ? -9.126 -2.824 -0.649 1.00 98.75 100 TYR A CA 1
ATOM 813 C C . TYR A 1 100 ? -8.213 -1.820 -1.355 1.00 98.75 100 TYR A C 1
ATOM 815 O O . TYR A 1 100 ? -7.368 -2.202 -2.160 1.00 98.75 100 TYR A O 1
ATOM 823 N N . ARG A 1 101 ? -8.330 -0.531 -1.020 1.00 98.75 101 ARG A N 1
ATOM 824 C CA . ARG A 1 101 ? -7.496 0.535 -1.596 1.00 98.75 101 ARG A CA 1
ATOM 825 C C . ARG A 1 101 ? -6.038 0.437 -1.149 1.00 98.75 101 ARG A C 1
ATOM 827 O O . ARG A 1 101 ? -5.128 0.613 -1.962 1.00 98.75 101 ARG A O 1
ATOM 834 N N . SER A 1 102 ? -5.800 0.066 0.110 1.00 98.81 102 SER A N 1
ATOM 835 C CA . SER A 1 102 ? -4.452 -0.269 0.580 1.00 98.81 102 SER A CA 1
ATOM 836 C C . SER A 1 102 ? -3.872 -1.465 -0.192 1.00 98.81 102 SER A C 1
ATOM 838 O O . SER A 1 102 ? -2.763 -1.371 -0.713 1.00 98.81 102 SER A O 1
ATOM 840 N N . LEU A 1 103 ? -4.641 -2.541 -0.395 1.00 98.88 103 LEU A N 1
ATOM 841 C CA . LEU A 1 103 ? -4.223 -3.687 -1.212 1.00 98.88 103 LEU A CA 1
ATOM 842 C C . LEU A 1 103 ? -3.905 -3.287 -2.662 1.00 98.88 103 LEU A C 1
ATOM 844 O O . LEU A 1 103 ? -2.862 -3.679 -3.180 1.00 98.88 103 LEU A O 1
ATOM 848 N N . GLN A 1 104 ? -4.737 -2.468 -3.310 1.00 98.81 104 GLN A N 1
ATOM 849 C CA . GLN A 1 104 ? -4.439 -1.960 -4.655 1.00 98.81 104 GLN A CA 1
ATOM 850 C C . GLN A 1 104 ? -3.127 -1.150 -4.681 1.00 98.81 104 GLN A C 1
ATOM 852 O O . GLN A 1 104 ? -2.347 -1.279 -5.625 1.00 98.81 104 GLN A O 1
ATOM 857 N N . THR A 1 105 ? -2.837 -0.375 -3.629 1.00 98.81 105 THR A N 1
ATOM 858 C CA . THR A 1 105 ? -1.551 0.326 -3.471 1.00 98.81 105 THR A CA 1
ATOM 859 C C . THR A 1 105 ? -0.382 -0.665 -3.370 1.00 98.81 105 THR A C 1
ATOM 861 O O . THR A 1 105 ? 0.607 -0.511 -4.087 1.00 98.81 105 THR A O 1
ATOM 864 N N . LEU A 1 106 ? -0.498 -1.718 -2.552 1.00 98.75 106 LEU A N 1
ATOM 865 C CA . LEU A 1 106 ? 0.517 -2.777 -2.432 1.00 98.75 106 LEU A CA 1
ATOM 866 C C . LEU A 1 106 ? 0.771 -3.476 -3.781 1.00 98.75 106 LEU A C 1
ATOM 868 O O . LEU A 1 106 ? 1.920 -3.638 -4.191 1.00 98.75 106 LEU A O 1
ATOM 872 N N . ILE A 1 107 ? -0.295 -3.839 -4.501 1.00 98.38 107 ILE A N 1
ATOM 873 C CA . ILE A 1 107 ? -0.216 -4.473 -5.827 1.00 98.38 107 ILE A CA 1
ATOM 874 C C . ILE A 1 107 ? 0.451 -3.537 -6.837 1.00 98.38 107 ILE A C 1
ATOM 876 O O . ILE A 1 107 ? 1.309 -3.973 -7.605 1.00 98.38 107 ILE A O 1
ATOM 880 N N . SER A 1 108 ? 0.113 -2.245 -6.817 1.00 97.62 108 SER A N 1
ATOM 881 C CA . SER A 1 108 ? 0.746 -1.270 -7.707 1.00 97.62 108 SER A CA 1
ATOM 882 C C . SER A 1 108 ? 2.259 -1.214 -7.492 1.00 97.62 108 SER A C 1
ATOM 884 O O . SER A 1 108 ? 3.006 -1.200 -8.467 1.00 97.62 108 SER A O 1
ATOM 886 N N . TRP A 1 109 ? 2.726 -1.258 -6.238 1.00 96.56 109 TRP A N 1
ATOM 887 C CA . TRP A 1 109 ? 4.154 -1.266 -5.930 1.00 96.56 109 TRP A CA 1
ATOM 888 C C . TRP A 1 109 ? 4.842 -2.506 -6.502 1.00 96.56 109 TRP A C 1
ATOM 890 O O . TRP A 1 109 ? 5.886 -2.383 -7.139 1.00 96.56 109 TRP A O 1
ATOM 900 N N . LEU A 1 110 ? 4.225 -3.684 -6.363 1.00 94.25 110 LEU A N 1
ATOM 901 C CA . LEU A 1 110 ? 4.739 -4.930 -6.940 1.00 94.25 110 LEU A CA 1
ATOM 902 C C . LEU A 1 110 ? 4.852 -4.850 -8.470 1.00 94.25 110 LEU A C 1
ATOM 904 O O . LEU A 1 110 ? 5.840 -5.312 -9.042 1.00 94.25 110 LEU A O 1
ATOM 908 N N . MET A 1 111 ? 3.873 -4.237 -9.143 1.00 92.38 111 MET A N 1
ATOM 909 C CA . MET A 1 111 ? 3.929 -4.009 -10.592 1.00 92.38 111 MET A CA 1
ATOM 910 C C . MET A 1 111 ? 5.036 -3.016 -10.968 1.00 92.38 111 MET A C 1
ATOM 912 O O . MET A 1 111 ? 5.785 -3.255 -11.916 1.00 92.38 111 MET A O 1
ATOM 916 N N . TRP A 1 112 ? 5.177 -1.920 -10.218 1.00 90.69 112 TRP A N 1
ATOM 917 C CA . TRP A 1 112 ? 6.232 -0.926 -10.428 1.00 90.69 112 TRP A CA 1
ATOM 918 C C . TRP A 1 112 ? 7.638 -1.495 -10.215 1.00 90.69 112 TRP A C 1
ATOM 920 O O . TRP A 1 112 ? 8.547 -1.168 -10.974 1.00 90.69 112 TRP A O 1
ATOM 930 N N . GLN A 1 113 ? 7.827 -2.379 -9.236 1.00 87.00 113 GLN A N 1
ATOM 931 C CA . GLN A 1 113 ? 9.120 -3.037 -9.023 1.00 87.00 113 GLN A CA 1
ATOM 932 C C . GLN A 1 113 ? 9.371 -4.169 -10.030 1.00 87.00 113 GLN A C 1
ATOM 934 O O . GLN A 1 113 ? 10.487 -4.667 -10.149 1.00 87.00 113 GLN A O 1
ATOM 939 N N . GLY A 1 114 ? 8.353 -4.560 -10.804 1.00 82.50 114 GLY A N 1
ATOM 940 C CA . GLY A 1 114 ? 8.436 -5.695 -11.717 1.00 82.50 114 GLY A CA 1
ATOM 941 C C . GLY A 1 114 ? 8.517 -7.039 -10.990 1.00 82.50 114 GLY A C 1
ATOM 942 O O . GLY A 1 114 ? 9.058 -7.991 -11.553 1.00 82.50 114 GLY A O 1
ATOM 943 N N . GLU A 1 115 ? 7.994 -7.108 -9.760 1.00 84.38 115 GLU A N 1
ATOM 944 C CA . GLU A 1 115 ? 7.805 -8.354 -9.005 1.00 84.38 115 GLU A CA 1
ATOM 945 C C . GLU A 1 115 ? 6.646 -9.175 -9.571 1.00 84.38 115 GLU A C 1
ATOM 947 O O . GLU A 1 115 ? 6.674 -10.407 -9.546 1.00 84.38 115 GLU A O 1
ATOM 952 N N . ILE A 1 116 ? 5.652 -8.483 -10.130 1.00 87.31 116 ILE A N 1
ATOM 953 C CA . ILE A 1 116 ? 4.551 -9.064 -10.895 1.00 87.31 116 ILE A CA 1
ATOM 954 C C . ILE A 1 116 ? 4.425 -8.348 -12.236 1.00 87.31 116 ILE A C 1
ATOM 956 O O . ILE A 1 116 ? 4.871 -7.212 -12.405 1.00 87.31 116 ILE A O 1
ATOM 960 N N . THR A 1 117 ? 3.816 -9.018 -13.214 1.00 84.81 117 THR A N 1
ATOM 961 C CA . THR A 1 117 ? 3.606 -8.422 -14.538 1.00 84.81 117 THR A CA 1
ATOM 962 C C . THR A 1 117 ? 2.617 -7.254 -14.430 1.00 84.81 117 THR A C 1
ATOM 964 O O . THR A 1 117 ? 1.515 -7.461 -13.919 1.00 84.81 117 THR A O 1
ATOM 967 N N . PRO A 1 118 ? 2.964 -6.045 -14.914 1.00 86.31 118 PRO A N 1
ATOM 968 C CA . PRO A 1 118 ? 2.040 -4.917 -14.909 1.00 86.31 118 PRO A CA 1
ATOM 969 C C . PRO A 1 118 ? 0.795 -5.179 -15.761 1.00 86.31 118 PRO A C 1
ATOM 971 O O . PRO A 1 118 ? 0.888 -5.709 -16.871 1.00 86.31 118 PRO A O 1
ATOM 974 N N . GLY A 1 119 ? -0.352 -4.744 -15.253 1.00 90.38 119 GLY A N 1
ATOM 975 C CA . GLY A 1 119 ? -1.653 -4.808 -15.910 1.00 90.38 119 GLY A CA 1
ATOM 976 C C . GLY A 1 119 ? -2.671 -3.950 -15.155 1.00 90.38 119 GLY A C 1
ATOM 977 O O . GLY A 1 119 ? -2.277 -3.210 -14.250 1.00 90.38 119 GLY A O 1
ATOM 978 N N . PRO A 1 120 ? -3.968 -4.037 -15.496 1.00 93.62 120 PRO A N 1
ATOM 979 C CA . PRO A 1 120 ? -5.018 -3.401 -14.708 1.00 93.62 120 PRO A CA 1
ATOM 980 C C . PRO A 1 120 ? -4.950 -3.854 -13.244 1.00 93.62 120 PRO A C 1
ATOM 982 O O . PRO A 1 120 ? -4.767 -5.042 -12.968 1.00 93.62 120 PRO A O 1
ATOM 985 N N . LEU A 1 121 ? -5.105 -2.916 -12.308 1.00 96.19 121 LEU A N 1
ATOM 986 C CA . LEU A 1 121 ? -5.274 -3.262 -10.896 1.00 96.19 121 LEU A CA 1
ATOM 987 C C . LEU A 1 121 ? -6.594 -4.030 -10.716 1.00 96.19 121 LEU A C 1
ATOM 989 O O . LEU A 1 121 ? -7.575 -3.691 -11.382 1.00 96.19 121 LEU A O 1
ATOM 993 N N . PRO A 1 122 ? -6.651 -5.035 -9.823 1.00 98.00 122 PRO A N 1
ATOM 994 C CA . PRO A 1 122 ? -7.891 -5.752 -9.575 1.00 98.00 122 PRO A CA 1
ATOM 995 C C . P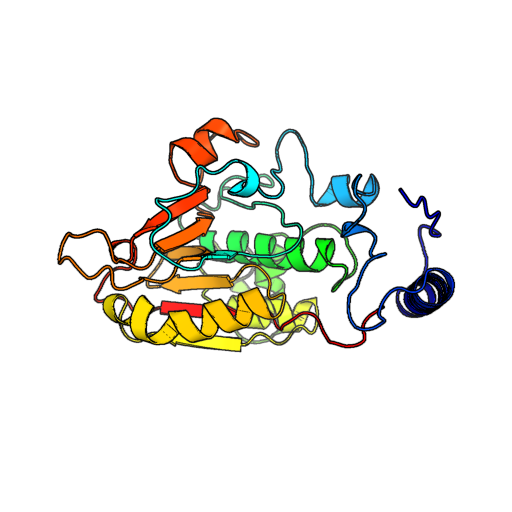RO A 1 122 ? -8.945 -4.794 -9.019 1.00 98.00 122 PRO A C 1
ATOM 997 O O . PRO A 1 122 ? -8.662 -3.958 -8.148 1.00 98.00 122 PRO A O 1
ATOM 1000 N N . SER A 1 123 ? -10.169 -4.919 -9.523 1.00 98.50 123 SER A N 1
ATOM 1001 C CA . SER A 1 123 ? -11.314 -4.205 -8.972 1.00 98.50 123 SER A CA 1
ATOM 1002 C C . SER A 1 123 ? -11.640 -4.716 -7.565 1.00 98.50 123 SER A C 1
ATOM 1004 O O . SER A 1 123 ? -11.225 -5.803 -7.158 1.00 98.50 123 SER A O 1
ATOM 1006 N N . LEU A 1 124 ? -12.448 -3.962 -6.817 1.00 98.62 124 LEU A N 1
ATOM 1007 C CA . LEU A 1 124 ? -12.938 -4.399 -5.503 1.00 98.62 124 LEU A CA 1
ATOM 1008 C C . LEU A 1 124 ? -13.689 -5.738 -5.609 1.00 98.62 124 LEU A C 1
ATOM 1010 O O . LEU A 1 124 ? -13.541 -6.601 -4.747 1.00 98.62 124 LEU A O 1
ATOM 1014 N N . ARG A 1 125 ? -14.411 -5.958 -6.716 1.00 98.50 125 ARG A N 1
ATOM 1015 C CA . ARG A 1 125 ? -15.102 -7.221 -7.001 1.00 98.50 125 ARG A CA 1
ATOM 1016 C C . ARG A 1 125 ? -14.131 -8.367 -7.303 1.00 98.50 125 ARG A C 1
ATOM 1018 O O . ARG A 1 125 ? -14.382 -9.486 -6.861 1.00 98.50 125 ARG A O 1
ATOM 1025 N N . ASP A 1 126 ? -13.024 -8.106 -8.003 1.00 98.69 126 ASP A N 1
ATOM 1026 C CA . ASP A 1 126 ? -11.979 -9.113 -8.255 1.00 98.69 126 ASP A CA 1
ATOM 1027 C C . ASP A 1 126 ? -11.296 -9.544 -6.955 1.00 98.69 126 ASP A C 1
ATOM 1029 O O . ASP A 1 126 ? -11.053 -10.734 -6.750 1.00 98.69 126 ASP A O 1
ATOM 1033 N N . ILE A 1 127 ? -11.045 -8.586 -6.054 1.00 98.81 127 ILE A N 1
ATOM 1034 C CA . ILE A 1 127 ? -10.509 -8.837 -4.710 1.00 98.81 127 ILE A CA 1
ATOM 1035 C C . ILE A 1 127 ? -11.483 -9.718 -3.914 1.00 98.81 127 ILE A C 1
ATOM 1037 O O . ILE A 1 127 ? -11.083 -10.743 -3.371 1.00 98.81 127 ILE A O 1
ATOM 1041 N N . GLN A 1 128 ? -12.780 -9.395 -3.899 1.00 98.81 128 GLN A N 1
ATOM 1042 C CA . GLN A 1 128 ? -13.786 -10.236 -3.235 1.00 98.81 128 GLN A CA 1
ATOM 1043 C C . GLN A 1 128 ? -13.838 -11.648 -3.826 1.00 98.81 128 GLN A C 1
ATOM 1045 O O . GLN A 1 128 ? -13.899 -12.631 -3.090 1.00 98.81 128 GLN A O 1
ATOM 1050 N N . ALA A 1 129 ? -13.783 -11.760 -5.155 1.00 98.75 129 ALA A N 1
ATOM 1051 C CA . ALA A 1 129 ? -13.773 -13.048 -5.833 1.00 98.75 129 ALA A CA 1
ATOM 1052 C C . ALA A 1 129 ? -12.515 -13.866 -5.503 1.00 98.75 129 ALA A C 1
ATOM 1054 O O . ALA A 1 129 ? -12.619 -15.081 -5.360 1.00 98.75 129 ALA A O 1
ATOM 1055 N N . SER A 1 130 ? -11.356 -13.219 -5.345 1.00 98.69 130 SER A N 1
ATOM 1056 C CA . SER A 1 130 ? -10.109 -13.851 -4.891 1.00 98.69 130 SER A CA 1
ATOM 1057 C C . SER A 1 130 ? -10.260 -14.468 -3.501 1.00 98.69 130 SER A C 1
ATOM 1059 O O . SER A 1 130 ? -9.974 -15.649 -3.320 1.00 98.69 130 SER A O 1
ATOM 1061 N N . ILE A 1 131 ? -10.830 -13.724 -2.550 1.00 98.75 131 ILE A N 1
ATOM 1062 C CA . ILE A 1 131 ? -11.071 -14.202 -1.179 1.00 98.75 131 ILE A CA 1
ATOM 1063 C C . ILE A 1 131 ? -12.026 -15.408 -1.169 1.00 98.75 131 ILE A C 1
ATOM 1065 O O . ILE A 1 131 ? -11.799 -16.387 -0.459 1.00 98.75 131 ILE A O 1
ATOM 1069 N N . VAL A 1 132 ? -13.079 -15.375 -1.993 1.00 98.69 132 VAL A N 1
ATOM 1070 C CA . VAL A 1 132 ? -14.001 -16.513 -2.140 1.00 98.69 132 VAL A CA 1
ATOM 1071 C C . VAL A 1 132 ? -13.310 -17.723 -2.772 1.00 98.69 132 VAL A C 1
ATOM 1073 O O . VAL A 1 132 ? -13.512 -18.839 -2.302 1.00 98.69 132 VAL A O 1
ATOM 1076 N N . ARG A 1 133 ? -12.481 -17.537 -3.810 1.00 98.56 133 ARG A N 1
ATOM 1077 C CA . ARG A 1 133 ? -11.711 -18.635 -4.429 1.00 98.56 133 ARG A CA 1
ATOM 1078 C C . ARG A 1 133 ? -10.687 -19.240 -3.472 1.00 98.56 133 ARG A C 1
ATOM 1080 O O . ARG A 1 133 ? -10.470 -20.445 -3.523 1.00 98.56 133 ARG A O 1
ATOM 1087 N N . PHE A 1 134 ? -10.106 -18.425 -2.594 1.00 97.88 134 PHE A N 1
ATOM 1088 C CA . PHE A 1 134 ? -9.223 -18.886 -1.525 1.00 97.88 134 PHE A CA 1
ATOM 1089 C C . PHE A 1 134 ? -9.956 -19.757 -0.487 1.00 97.88 134 PHE A C 1
ATOM 1091 O O . PHE A 1 134 ? -9.328 -20.572 0.181 1.00 97.88 134 PHE A O 1
ATOM 1098 N N . GLY A 1 135 ? -11.284 -19.622 -0.379 1.00 97.81 135 GLY A N 1
ATOM 1099 C CA . GLY A 1 135 ? -12.132 -20.408 0.522 1.00 97.81 135 GLY A CA 1
ATOM 1100 C C . GLY A 1 135 ? -12.452 -19.733 1.860 1.00 97.81 135 GLY A C 1
ATOM 1101 O O . GLY A 1 135 ? -13.018 -20.385 2.731 1.00 97.81 135 GLY A O 1
ATOM 1102 N N . ASP A 1 136 ? -12.124 -18.447 2.033 1.00 98.19 136 ASP A N 1
ATOM 1103 C CA . ASP A 1 136 ? -12.317 -17.726 3.306 1.00 98.19 136 ASP A CA 1
ATOM 1104 C C . ASP A 1 136 ? -13.746 -17.178 3.496 1.00 98.19 136 ASP A C 1
ATOM 1106 O O . ASP A 1 136 ? -14.252 -17.091 4.615 1.00 98.19 136 ASP A O 1
ATOM 1110 N N . LYS A 1 137 ? -14.432 -16.818 2.404 1.00 98.25 137 LYS A N 1
ATOM 1111 C CA . LYS A 1 137 ? -15.772 -16.200 2.439 1.00 98.25 137 LYS A CA 1
ATOM 1112 C C . LYS A 1 137 ? -16.768 -16.933 1.530 1.00 98.25 137 LYS A C 1
ATOM 1114 O O . LYS A 1 137 ? -16.367 -17.526 0.527 1.00 98.25 137 LYS A O 1
ATOM 1119 N N . PRO A 1 138 ? -18.085 -16.859 1.817 1.00 98.31 138 PRO A N 1
ATOM 1120 C CA . PRO A 1 138 ? -19.115 -17.423 0.945 1.00 98.31 138 PRO A CA 1
ATOM 1121 C C . PRO A 1 138 ? -19.245 -16.643 -0.373 1.00 98.31 138 PRO A C 1
ATOM 1123 O O . PRO A 1 138 ? -18.903 -15.467 -0.453 1.00 98.31 138 PRO A O 1
ATOM 1126 N N . LYS A 1 139 ? -19.846 -17.259 -1.402 1.00 98.38 139 LYS A N 1
ATOM 1127 C CA . LYS A 1 139 ? -20.077 -16.618 -2.716 1.00 98.38 139 LYS A CA 1
ATOM 1128 C C . LYS A 1 139 ? -20.854 -15.296 -2.643 1.00 98.38 139 LYS A C 1
ATOM 1130 O O . LYS A 1 139 ? -20.628 -14.427 -3.480 1.00 98.38 139 LYS A O 1
ATOM 1135 N N . SER A 1 140 ? -21.731 -15.133 -1.650 1.00 98.44 140 SER A N 1
ATOM 1136 C CA . SER A 1 140 ? -22.492 -13.898 -1.403 1.00 98.44 140 SER A CA 1
ATOM 1137 C C . SER A 1 140 ? -21.621 -12.697 -1.016 1.00 98.44 140 SER A C 1
ATOM 1139 O O . SER A 1 140 ? -22.095 -11.567 -1.066 1.00 98.44 140 SER A O 1
ATOM 1141 N N . PHE A 1 141 ? -20.351 -12.919 -0.665 1.00 98.56 141 PHE A N 1
ATOM 1142 C CA . PHE A 1 141 ? -19.388 -11.858 -0.380 1.00 98.56 141 PHE A CA 1
ATOM 1143 C C . PHE A 1 141 ? -19.061 -11.009 -1.620 1.00 98.56 141 PHE A C 1
ATOM 1145 O O . PHE A 1 141 ? -18.778 -9.815 -1.504 1.00 98.56 141 PHE A O 1
ATOM 1152 N N . ILE A 1 142 ? -19.124 -11.604 -2.816 1.00 98.69 142 ILE A N 1
ATOM 1153 C CA . ILE A 1 142 ? -18.843 -10.919 -4.083 1.00 98.69 142 ILE A CA 1
ATOM 1154 C C . ILE A 1 142 ? -19.972 -9.937 -4.396 1.00 98.69 142 ILE A C 1
ATOM 1156 O O . ILE A 1 142 ? -21.130 -10.321 -4.530 1.00 98.69 142 ILE A O 1
ATOM 1160 N N . GLY A 1 143 ? -19.616 -8.669 -4.582 1.00 98.00 143 GLY A N 1
ATOM 1161 C CA . GLY A 1 143 ? -20.550 -7.564 -4.773 1.00 98.00 143 GLY A CA 1
ATOM 1162 C C . GLY A 1 143 ? -21.105 -6.982 -3.470 1.00 98.00 143 GLY A C 1
ATOM 1163 O O . GLY A 1 143 ? -21.931 -6.078 -3.536 1.00 98.00 143 GLY A O 1
ATOM 1164 N N . SER A 1 144 ? -20.672 -7.471 -2.304 1.00 98.19 144 SER A N 1
ATOM 1165 C CA . SER A 1 144 ? -21.039 -6.883 -1.011 1.00 98.19 144 SER A CA 1
ATOM 1166 C C . SER A 1 144 ? -20.244 -5.600 -0.718 1.00 98.19 144 SER A C 1
ATOM 1168 O O . SER A 1 144 ? -19.234 -5.322 -1.364 1.00 98.19 144 SER A O 1
ATOM 1170 N N . CYS A 1 145 ? -20.662 -4.853 0.307 1.00 97.94 145 CYS A N 1
ATOM 1171 C CA . CYS A 1 145 ? -19.914 -3.721 0.869 1.00 97.94 145 CYS A CA 1
ATOM 1172 C C . CYS A 1 145 ? -19.221 -4.100 2.191 1.00 97.94 145 CYS A C 1
ATOM 1174 O O . CYS A 1 145 ? -19.133 -3.293 3.114 1.00 97.94 145 CYS A O 1
ATOM 1176 N N . GLN A 1 146 ? -18.811 -5.362 2.346 1.00 97.62 146 GLN A N 1
ATOM 1177 C CA . GLN A 1 146 ? -18.151 -5.821 3.566 1.00 97.62 146 GLN A CA 1
ATOM 1178 C C . GLN A 1 146 ? -16.668 -5.424 3.577 1.00 97.62 146 GLN A C 1
ATOM 1180 O O . GLN A 1 146 ? -15.957 -5.556 2.575 1.00 97.62 146 GLN A O 1
ATOM 1185 N N . TRP A 1 147 ? -16.203 -4.958 4.738 1.00 96.06 147 TRP A N 1
ATOM 1186 C CA . TRP A 1 147 ? -14.796 -4.654 4.990 1.00 96.06 147 TRP A CA 1
ATOM 1187 C C . TRP A 1 147 ? -13.952 -5.936 5.052 1.00 96.06 147 TRP A C 1
ATOM 1189 O O . TRP A 1 147 ? -14.467 -7.024 5.315 1.00 96.06 147 TRP A O 1
ATOM 1199 N N . ILE A 1 148 ? -12.650 -5.790 4.809 1.00 97.62 148 ILE A N 1
ATOM 1200 C CA . ILE A 1 148 ? -11.646 -6.857 4.924 1.00 97.62 148 ILE A CA 1
ATOM 1201 C C . ILE A 1 148 ? -10.495 -6.400 5.821 1.00 97.62 148 ILE A C 1
ATOM 1203 O O . ILE A 1 148 ? -10.298 -5.198 6.014 1.00 97.62 148 ILE A O 1
ATOM 1207 N N . GLY A 1 149 ? -9.729 -7.345 6.363 1.00 97.25 149 GLY A N 1
ATOM 1208 C CA . GLY A 1 149 ? -8.565 -7.077 7.197 1.00 97.25 149 GLY A CA 1
ATOM 1209 C C . GLY A 1 149 ? -7.242 -7.446 6.529 1.00 97.25 149 GLY A C 1
ATOM 1210 O O . GLY A 1 149 ? -7.170 -7.858 5.373 1.00 97.25 149 GLY A O 1
ATOM 1211 N N . SER A 1 150 ? -6.157 -7.312 7.292 1.00 97.56 150 SER A N 1
ATOM 1212 C CA . SER A 1 150 ? -4.798 -7.653 6.848 1.00 97.56 150 SER A CA 1
ATOM 1213 C C . SER A 1 150 ? -4.639 -9.126 6.463 1.00 97.56 150 SER A C 1
ATOM 1215 O O . SER A 1 150 ? -3.797 -9.450 5.628 1.00 97.56 150 SER A O 1
ATOM 1217 N N . LEU A 1 151 ? -5.447 -10.009 7.055 1.00 97.25 151 LEU A N 1
ATOM 1218 C CA . LEU A 1 151 ? -5.437 -11.435 6.757 1.00 97.25 151 LEU A CA 1
ATOM 1219 C C . LEU A 1 151 ? -5.993 -11.703 5.354 1.00 97.25 151 LEU A C 1
ATOM 1221 O O . LEU A 1 151 ? -5.290 -12.279 4.527 1.00 97.25 151 LEU A O 1
ATOM 1225 N N . GLU A 1 152 ? -7.182 -11.191 5.032 1.00 98.50 152 GLU A N 1
ATOM 1226 C CA . GLU A 1 152 ? -7.755 -11.317 3.690 1.00 98.50 152 GLU A CA 1
ATOM 1227 C C . GLU A 1 152 ? -6.901 -10.615 2.621 1.00 98.50 152 GLU A C 1
ATOM 1229 O O . GLU A 1 152 ? -6.763 -11.125 1.509 1.00 98.50 152 GLU A O 1
ATOM 1234 N N . VAL A 1 153 ? -6.259 -9.488 2.957 1.00 98.62 153 VAL A N 1
ATOM 1235 C CA . VAL A 1 153 ? -5.261 -8.836 2.086 1.00 98.62 153 VAL A CA 1
ATOM 1236 C C . VAL A 1 153 ? -4.124 -9.805 1.738 1.00 98.62 153 VAL A C 1
ATOM 1238 O O . VAL A 1 153 ? -3.738 -9.900 0.571 1.00 98.62 153 VAL A O 1
ATOM 1241 N N . SER A 1 154 ? -3.618 -10.564 2.718 1.00 98.50 154 SER A N 1
ATOM 1242 C CA . SER A 1 154 ? -2.576 -11.573 2.484 1.00 98.50 154 SER A CA 1
ATOM 1243 C C . SER A 1 154 ? -3.067 -12.749 1.631 1.00 98.50 154 SER A C 1
ATOM 1245 O O . SER A 1 154 ? -2.329 -13.215 0.764 1.00 98.50 154 SER A O 1
ATOM 1247 N N . TYR A 1 155 ? -4.325 -13.175 1.799 1.00 98.44 155 TYR A N 1
ATOM 1248 C CA . TYR A 1 155 ? -4.941 -14.216 0.969 1.00 98.44 155 TYR A CA 1
ATOM 1249 C C . TYR A 1 155 ? -5.040 -13.782 -0.489 1.00 98.44 155 TYR A C 1
ATOM 1251 O O . TYR A 1 155 ? -4.687 -14.552 -1.377 1.00 98.44 155 TYR A O 1
ATOM 1259 N N . CYS A 1 156 ? -5.426 -12.529 -0.742 1.00 98.56 156 CYS A N 1
ATOM 1260 C CA . CYS A 1 156 ? -5.496 -11.987 -2.098 1.00 98.56 156 CYS A CA 1
ATOM 1261 C C . CYS A 1 156 ? -4.126 -11.951 -2.778 1.00 98.56 156 CYS A C 1
ATOM 1263 O O . CYS A 1 156 ? -4.002 -12.304 -3.948 1.00 98.56 156 CYS A O 1
ATOM 1265 N N . LEU A 1 157 ? -3.086 -11.520 -2.057 1.00 98.38 157 LEU A N 1
ATOM 1266 C CA . LEU A 1 157 ? -1.722 -11.469 -2.595 1.00 98.38 157 LEU A CA 1
ATOM 1267 C C . LEU A 1 157 ? -1.186 -12.871 -2.914 1.00 98.38 157 LEU A C 1
ATOM 1269 O O . LEU A 1 157 ? -0.511 -13.055 -3.932 1.00 98.38 157 LEU A O 1
ATOM 1273 N N . LEU A 1 158 ? -1.538 -13.865 -2.097 1.00 97.94 158 LEU A N 1
ATOM 1274 C CA . LEU A 1 158 ? -1.194 -15.258 -2.349 1.00 97.94 158 LEU A CA 1
ATOM 1275 C C . LEU A 1 158 ? -1.980 -15.836 -3.535 1.00 97.94 158 LEU A C 1
ATOM 1277 O O . LEU A 1 158 ? -1.378 -16.418 -4.430 1.00 97.94 158 LEU A O 1
ATOM 1281 N N . GLU A 1 159 ? -3.297 -15.651 -3.584 1.00 97.94 159 GLU A N 1
ATOM 1282 C CA . GLU A 1 159 ? -4.159 -16.243 -4.614 1.00 97.94 159 GLU A CA 1
ATOM 1283 C C . GLU A 1 159 ? -3.953 -15.617 -5.998 1.00 97.94 159 GLU A C 1
ATOM 1285 O O . GLU A 1 159 ? -3.816 -16.345 -6.980 1.00 97.94 159 GLU A O 1
ATOM 1290 N N . LEU A 1 160 ? -3.878 -14.285 -6.089 1.00 96.88 160 LEU A N 1
ATOM 1291 C CA . LEU A 1 160 ? -3.774 -13.589 -7.376 1.00 96.88 160 LEU A CA 1
ATOM 1292 C C . LEU A 1 160 ? -2.360 -13.640 -7.960 1.00 96.88 160 LEU A C 1
ATOM 1294 O O . LEU A 1 160 ? -2.191 -13.633 -9.181 1.00 96.88 160 LEU A O 1
ATOM 1298 N N . TYR A 1 161 ? -1.339 -13.636 -7.097 1.00 95.81 161 TYR A N 1
ATOM 1299 C CA . TYR A 1 161 ? 0.041 -13.369 -7.513 1.00 95.81 161 TYR A CA 1
ATOM 1300 C C . TYR A 1 161 ? 1.080 -14.335 -6.938 1.00 95.81 161 TYR A C 1
ATOM 1302 O O . TYR A 1 161 ? 2.265 -14.189 -7.242 1.00 95.81 161 TYR A O 1
ATOM 1310 N N . ASN A 1 162 ? 0.672 -15.325 -6.138 1.00 95.50 162 ASN A N 1
ATOM 1311 C CA . ASN A 1 162 ? 1.572 -16.246 -5.440 1.00 95.50 162 ASN A CA 1
ATOM 1312 C C . ASN A 1 162 ? 2.624 -15.515 -4.579 1.00 95.50 162 ASN A C 1
ATOM 1314 O O . ASN A 1 162 ? 3.811 -15.859 -4.569 1.00 95.50 162 ASN A O 1
ATOM 1318 N N . ILE A 1 163 ? 2.189 -14.455 -3.889 1.00 95.38 163 ILE A N 1
ATOM 1319 C CA . ILE A 1 163 ? 3.019 -13.655 -2.987 1.00 95.38 163 ILE A CA 1
ATOM 1320 C C . ILE A 1 163 ? 2.618 -13.946 -1.548 1.00 95.38 163 ILE A C 1
ATOM 1322 O O . ILE A 1 163 ? 1.531 -13.593 -1.101 1.00 95.38 163 ILE A O 1
ATOM 1326 N N . GLN A 1 164 ? 3.539 -14.552 -0.806 1.00 95.94 164 GLN A N 1
ATOM 1327 C CA . GLN A 1 164 ? 3.364 -14.797 0.616 1.00 95.94 164 GLN A CA 1
ATOM 1328 C C . GLN A 1 164 ? 3.801 -13.574 1.427 1.00 95.94 164 GLN A C 1
ATOM 1330 O O . GLN A 1 164 ? 4.963 -13.162 1.383 1.00 95.94 164 GLN A O 1
ATOM 1335 N N . CYS A 1 165 ? 2.867 -13.007 2.186 1.00 96.94 165 CYS A N 1
ATOM 1336 C CA . CYS A 1 165 ? 3.121 -11.885 3.084 1.00 96.94 165 CYS A CA 1
ATOM 1337 C C . CYS A 1 165 ? 3.460 -12.352 4.499 1.00 96.94 165 CYS A C 1
ATOM 1339 O O . CYS A 1 165 ? 3.036 -13.419 4.944 1.00 96.94 165 CYS A O 1
ATOM 1341 N N . ARG A 1 166 ? 4.184 -11.508 5.237 1.00 97.38 166 ARG A N 1
ATOM 1342 C CA . ARG A 1 166 ? 4.355 -11.664 6.682 1.00 97.38 166 ARG A CA 1
ATOM 1343 C C . ARG A 1 166 ? 3.281 -10.856 7.400 1.00 97.38 166 ARG A C 1
ATOM 1345 O O . ARG A 1 166 ? 3.147 -9.659 7.157 1.00 97.38 166 ARG A O 1
ATOM 1352 N N . LEU A 1 167 ? 2.573 -11.494 8.326 1.00 97.94 167 LEU A N 1
ATOM 1353 C CA . LEU A 1 167 ? 1.649 -10.818 9.232 1.00 97.94 167 LEU A CA 1
ATOM 1354 C C . LEU A 1 167 ? 2.346 -10.517 10.562 1.00 97.94 167 LEU A C 1
ATOM 1356 O O . LEU A 1 167 ? 3.045 -11.370 11.111 1.00 97.94 167 LEU A O 1
ATOM 1360 N N . LEU A 1 168 ? 2.169 -9.300 11.071 1.00 98.19 168 LEU A N 1
ATOM 1361 C CA . LEU A 1 168 ? 2.637 -8.889 12.393 1.00 98.19 168 LEU A CA 1
ATOM 1362 C C . LEU A 1 168 ? 1.448 -8.395 13.214 1.00 98.19 168 LEU A C 1
ATOM 1364 O O . LEU A 1 168 ? 0.831 -7.387 12.871 1.00 98.19 168 LEU A O 1
ATOM 1368 N N . HIS A 1 169 ? 1.148 -9.111 14.293 1.00 97.94 169 HIS A N 1
ATOM 1369 C CA . HIS A 1 169 ? 0.090 -8.755 15.227 1.00 97.94 169 HIS A CA 1
ATOM 1370 C C . HIS A 1 169 ? 0.620 -7.840 16.334 1.00 97.94 169 HIS A C 1
ATOM 1372 O O . HIS A 1 169 ? 1.648 -8.126 16.948 1.00 97.94 169 HIS A O 1
ATOM 1378 N N . ILE A 1 170 ? -0.116 -6.768 16.602 1.00 97.88 170 ILE A N 1
ATOM 1379 C CA . ILE A 1 170 ? 0.116 -5.804 17.673 1.00 97.88 170 ILE A CA 1
ATOM 1380 C C . ILE A 1 170 ? -1.125 -5.831 18.578 1.00 97.88 170 ILE A C 1
ATOM 1382 O O . ILE A 1 170 ? -2.192 -5.389 18.137 1.00 97.88 170 ILE A O 1
ATOM 1386 N N . PRO A 1 171 ? -1.026 -6.322 19.826 1.00 96.81 171 PRO A N 1
ATOM 1387 C CA . PRO A 1 171 ? -2.199 -6.487 20.685 1.00 96.81 171 PRO A CA 1
ATOM 1388 C C . PRO A 1 171 ? -2.900 -5.167 21.019 1.00 96.81 171 PRO A C 1
ATOM 1390 O O . PRO A 1 171 ? -4.128 -5.111 21.056 1.00 96.81 171 PRO A O 1
ATOM 1393 N N . GLN A 1 172 ? -2.130 -4.101 21.252 1.00 96.50 172 GLN A N 1
ATOM 1394 C CA . GLN A 1 172 ? -2.645 -2.786 21.631 1.00 96.50 172 GLN A CA 1
ATOM 1395 C C . GLN A 1 172 ? -1.866 -1.670 20.928 1.00 96.50 172 GLN A C 1
ATOM 1397 O O . GLN A 1 172 ? -0.640 -1.712 20.833 1.00 96.50 172 GLN A O 1
ATOM 1402 N N . GLY A 1 173 ? -2.565 -0.645 20.439 1.00 95.75 173 GLY A N 1
ATOM 1403 C CA . GLY A 1 173 ? -1.986 0.431 19.634 1.00 95.75 173 GLY A CA 1
ATOM 1404 C C . GLY A 1 173 ? -0.866 1.209 20.317 1.00 95.75 173 GLY A C 1
ATOM 1405 O O . GLY A 1 173 ? 0.072 1.626 19.642 1.00 95.75 173 GLY A O 1
ATOM 1406 N N . HIS A 1 174 ? -0.885 1.347 21.647 1.00 94.19 174 HIS A N 1
ATOM 1407 C CA . HIS A 1 174 ? 0.223 1.991 22.365 1.00 94.19 174 HIS A CA 1
ATOM 1408 C C . HIS A 1 174 ? 1.529 1.180 22.301 1.00 94.19 174 HIS A C 1
ATOM 1410 O O . HIS A 1 174 ? 2.609 1.741 22.463 1.00 94.19 174 HIS A O 1
ATOM 1416 N N . GLN A 1 175 ? 1.447 -0.122 22.010 1.00 94.88 175 GLN A N 1
ATOM 1417 C CA . GLN A 1 175 ? 2.600 -1.001 21.821 1.00 94.88 175 GLN A CA 1
ATOM 1418 C C . GLN A 1 175 ? 3.136 -0.965 20.379 1.00 94.88 175 GLN A C 1
ATOM 1420 O O . GLN A 1 175 ? 4.153 -1.600 20.103 1.00 94.88 175 GLN A O 1
ATOM 1425 N N . MET A 1 176 ? 2.496 -0.231 19.452 1.00 95.44 176 MET A N 1
ATOM 1426 C CA . MET A 1 176 ? 2.890 -0.177 18.036 1.00 95.44 176 MET A CA 1
ATOM 1427 C C . MET A 1 176 ? 4.370 0.174 17.869 1.00 95.44 176 MET A C 1
ATOM 1429 O O . MET A 1 176 ? 5.098 -0.539 17.186 1.00 95.44 176 MET A O 1
ATOM 1433 N N . SER A 1 177 ? 4.842 1.227 18.536 1.00 93.44 177 SER A N 1
ATOM 1434 C CA . SER A 1 177 ? 6.244 1.643 18.440 1.00 93.44 177 SER A CA 1
ATOM 1435 C C . SER A 1 177 ? 7.204 0.595 18.994 1.00 93.44 177 SER A C 1
ATOM 1437 O O . SER A 1 177 ? 8.197 0.276 18.348 1.00 93.44 177 SER A O 1
ATOM 1439 N N . GLN A 1 178 ? 6.886 0.001 20.143 1.00 92.12 178 GLN A N 1
ATOM 1440 C CA . GLN A 1 178 ? 7.734 -1.010 20.774 1.00 92.12 178 GLN A CA 1
ATOM 1441 C C . GLN A 1 178 ? 7.839 -2.294 19.936 1.00 92.12 178 GLN A C 1
ATOM 1443 O O . GLN A 1 178 ? 8.911 -2.887 19.847 1.00 92.12 178 GLN A O 1
ATOM 1448 N N . LEU A 1 179 ? 6.732 -2.729 19.328 1.00 95.38 179 LEU A N 1
ATOM 1449 C CA . LEU A 1 179 ? 6.630 -4.040 18.686 1.00 95.38 179 LEU A CA 1
ATOM 1450 C C . LEU A 1 179 ? 6.836 -3.999 17.165 1.00 95.38 179 LEU A C 1
ATOM 1452 O O . LEU A 1 179 ? 7.354 -4.958 16.593 1.00 95.38 179 LEU A O 1
ATOM 1456 N N . ALA A 1 180 ? 6.458 -2.907 16.492 1.00 96.12 180 ALA A N 1
ATOM 1457 C CA . ALA A 1 180 ? 6.532 -2.802 15.035 1.00 96.12 180 ALA A CA 1
ATOM 1458 C C . ALA A 1 180 ? 7.795 -2.097 14.529 1.00 96.12 180 ALA A C 1
ATOM 1460 O O . ALA A 1 180 ? 8.212 -2.383 13.407 1.00 96.12 180 ALA A O 1
ATOM 1461 N N . ALA A 1 181 ? 8.432 -1.214 15.311 1.00 94.31 181 ALA A N 1
ATOM 1462 C CA . ALA A 1 181 ? 9.502 -0.357 14.790 1.00 94.31 181 ALA A CA 1
ATOM 1463 C C . ALA A 1 181 ? 10.684 -1.144 14.209 1.00 94.31 181 ALA A C 1
ATOM 1465 O O . ALA A 1 181 ? 11.068 -0.912 13.068 1.00 94.31 181 ALA A O 1
ATOM 1466 N N . SER A 1 182 ? 11.209 -2.133 14.941 1.00 94.81 182 SER A N 1
ATOM 1467 C CA . SER A 1 182 ? 12.311 -2.976 14.449 1.00 94.81 182 SER A CA 1
ATOM 1468 C C . SER A 1 182 ? 11.931 -3.739 13.171 1.00 94.81 182 SER A C 1
ATOM 1470 O O . SER A 1 182 ? 12.715 -3.805 12.221 1.00 94.81 182 SER A O 1
ATOM 1472 N N . ALA A 1 183 ? 10.705 -4.269 13.113 1.00 96.56 183 ALA A N 1
ATOM 1473 C CA . ALA A 1 183 ? 10.209 -4.998 11.950 1.00 96.56 183 ALA A CA 1
ATOM 1474 C C . ALA A 1 183 ? 10.039 -4.085 10.727 1.00 96.56 183 ALA A C 1
ATOM 1476 O O . ALA A 1 183 ? 10.448 -4.468 9.634 1.00 96.56 183 ALA A O 1
ATOM 1477 N N . LEU A 1 184 ? 9.487 -2.883 10.914 1.00 97.62 184 LEU A N 1
ATOM 1478 C CA . LEU A 1 184 ? 9.306 -1.877 9.866 1.00 97.62 184 LEU A CA 1
ATOM 1479 C C . LEU A 1 184 ? 10.646 -1.346 9.351 1.00 97.62 184 LEU A C 1
ATOM 1481 O O . LEU A 1 184 ? 10.838 -1.275 8.140 1.00 97.62 184 LEU A O 1
ATOM 1485 N N . THR A 1 185 ? 11.593 -1.044 10.243 1.00 96.12 185 THR A N 1
ATOM 1486 C CA . THR A 1 185 ? 12.953 -0.645 9.859 1.00 96.12 185 THR A CA 1
ATOM 1487 C C . THR A 1 185 ? 13.601 -1.722 9.003 1.00 96.12 185 THR A C 1
ATOM 1489 O O . THR A 1 185 ? 13.988 -1.454 7.871 1.00 96.12 185 THR A O 1
ATOM 1492 N N . LYS A 1 186 ? 13.639 -2.972 9.490 1.00 95.50 186 LYS A N 1
ATOM 1493 C CA . LYS A 1 186 ? 14.215 -4.088 8.729 1.00 95.50 186 LYS A CA 1
ATOM 1494 C C . LYS A 1 186 ? 13.523 -4.266 7.377 1.00 95.50 186 LYS A C 1
ATOM 1496 O O . LYS A 1 186 ? 14.203 -4.477 6.379 1.00 95.50 186 LYS A O 1
ATOM 1501 N N . HIS A 1 187 ? 12.194 -4.169 7.349 1.00 96.31 187 HIS A N 1
ATOM 1502 C CA . HIS A 1 187 ? 11.388 -4.284 6.136 1.00 96.31 187 HIS A CA 1
ATOM 1503 C C . HIS A 1 187 ? 11.799 -3.246 5.090 1.00 96.31 187 HIS A C 1
ATOM 1505 O O . HIS A 1 187 ? 12.234 -3.634 4.007 1.00 96.31 187 HIS A O 1
ATOM 1511 N N . PHE A 1 188 ? 11.768 -1.954 5.425 1.00 95.69 188 PHE A N 1
ATOM 1512 C CA . PHE A 1 188 ? 12.123 -0.892 4.480 1.00 95.69 188 PHE A CA 1
ATOM 1513 C C . PHE A 1 188 ? 13.607 -0.917 4.089 1.00 95.69 188 PHE A C 1
ATOM 1515 O O . PHE A 1 188 ? 13.916 -0.774 2.909 1.00 95.69 188 PHE A O 1
ATOM 1522 N N . THR A 1 189 ? 14.527 -1.195 5.022 1.00 92.62 189 THR A N 1
ATOM 1523 C CA . THR A 1 189 ? 15.963 -1.340 4.708 1.00 92.62 189 THR A CA 1
ATOM 1524 C C . THR A 1 189 ? 16.234 -2.500 3.749 1.00 92.62 189 THR A C 1
ATOM 1526 O O . THR A 1 189 ? 17.122 -2.408 2.911 1.00 92.62 189 THR A O 1
ATOM 1529 N N . SER A 1 190 ? 15.456 -3.582 3.828 1.00 88.69 190 SER A N 1
ATOM 1530 C CA . SER A 1 190 ? 15.571 -4.729 2.915 1.00 88.69 190 SER A CA 1
ATOM 1531 C C . SER A 1 190 ? 14.879 -4.533 1.556 1.00 88.69 190 SER A C 1
ATOM 1533 O O . SER A 1 190 ? 14.711 -5.497 0.811 1.00 88.69 190 SER A O 1
ATOM 1535 N N . GLY A 1 191 ? 14.443 -3.310 1.231 1.00 85.88 191 GLY A N 1
ATOM 1536 C CA . GLY A 1 191 ? 13.716 -3.013 -0.006 1.00 85.88 191 GLY A CA 1
ATOM 1537 C C . GLY A 1 191 ? 12.244 -3.432 0.025 1.00 85.88 191 GLY A C 1
ATOM 1538 O O . GLY A 1 191 ? 11.638 -3.633 -1.023 1.00 85.88 191 GLY A O 1
ATOM 1539 N N . GLY A 1 192 ? 11.660 -3.600 1.212 1.00 88.25 192 GLY A N 1
ATOM 1540 C CA . GLY A 1 192 ? 10.243 -3.901 1.378 1.00 88.25 192 GLY A CA 1
ATOM 1541 C C . GLY A 1 192 ? 9.335 -2.767 0.887 1.00 88.25 192 GLY A C 1
ATOM 1542 O O . GLY A 1 192 ? 9.659 -1.582 0.996 1.00 88.25 192 GLY A O 1
ATOM 1543 N N . GLY A 1 193 ? 8.175 -3.145 0.347 1.00 94.88 193 GLY A N 1
ATOM 1544 C CA . GLY A 1 193 ? 7.176 -2.213 -0.180 1.00 94.88 193 GLY A CA 1
ATOM 1545 C C . GLY A 1 193 ? 6.276 -1.567 0.883 1.00 94.88 193 GLY A C 1
ATOM 1546 O O . GLY A 1 193 ? 6.523 -1.708 2.081 1.00 94.88 193 GLY A O 1
ATOM 1547 N N . PRO A 1 194 ? 5.195 -0.883 0.468 1.00 98.31 194 PRO A N 1
ATOM 1548 C CA . PRO A 1 194 ? 4.165 -0.379 1.373 1.00 98.31 194 PRO A CA 1
ATOM 1549 C C . PRO A 1 194 ? 3.597 -1.487 2.273 1.00 98.31 194 PRO A C 1
ATOM 1551 O O . PRO A 1 194 ? 3.460 -2.635 1.847 1.00 98.31 194 PRO A O 1
ATOM 1554 N N . VAL A 1 195 ? 3.239 -1.141 3.509 1.00 98.81 195 VAL A N 1
ATOM 1555 C CA . VAL A 1 195 ? 2.701 -2.074 4.509 1.00 98.81 195 VAL A CA 1
ATOM 1556 C C . VAL A 1 195 ? 1.255 -1.708 4.800 1.00 98.81 195 VAL A C 1
ATOM 1558 O O . VAL A 1 195 ? 0.976 -0.616 5.293 1.00 98.81 195 VAL A O 1
ATOM 1561 N N . MET A 1 196 ? 0.324 -2.616 4.521 1.00 98.62 196 MET A N 1
ATOM 1562 C CA . MET A 1 196 ? -1.067 -2.422 4.928 1.00 98.62 196 MET A CA 1
ATOM 1563 C C . MET A 1 196 ? -1.179 -2.659 6.434 1.00 98.62 196 MET A C 1
ATOM 1565 O O . MET A 1 196 ? -0.626 -3.627 6.953 1.00 98.62 196 MET A O 1
ATOM 1569 N N . VAL A 1 197 ? -1.896 -1.790 7.139 1.00 98.62 197 VAL A N 1
ATOM 1570 C CA . VAL A 1 197 ? -2.192 -1.943 8.565 1.00 98.62 197 VAL A CA 1
ATOM 1571 C C . VAL A 1 197 ? -3.692 -1.837 8.791 1.00 98.62 197 VAL A C 1
ATOM 1573 O O . VAL A 1 197 ? -4.312 -0.851 8.400 1.00 98.62 197 VAL A O 1
ATOM 1576 N N . GLY A 1 198 ? -4.279 -2.856 9.412 1.00 97.50 198 GLY A N 1
ATOM 1577 C CA . GLY A 1 198 ? -5.684 -2.878 9.814 1.00 97.50 198 GLY A CA 1
ATOM 1578 C C . GLY A 1 198 ? -5.810 -2.840 11.332 1.00 97.50 198 GLY A C 1
ATOM 1579 O O . GLY A 1 198 ? -5.097 -3.569 12.016 1.00 97.50 198 GLY A O 1
ATOM 1580 N N . GLY A 1 199 ? -6.710 -2.013 11.862 1.00 93.44 199 GLY A N 1
ATOM 1581 C CA . GLY A 1 199 ? -7.032 -1.989 13.289 1.00 93.44 199 GLY A CA 1
ATOM 1582 C C . GLY A 1 199 ? -8.443 -1.479 13.550 1.00 93.44 199 GLY A C 1
ATOM 1583 O O . GLY A 1 199 ? -8.832 -0.401 13.092 1.00 93.44 199 GLY A O 1
ATOM 1584 N N . GLY A 1 200 ? -9.230 -2.266 14.284 1.00 85.75 200 GLY A N 1
ATOM 1585 C CA . GLY A 1 200 ? -10.667 -2.030 14.416 1.00 85.75 200 GLY A CA 1
ATOM 1586 C C . GLY A 1 200 ? -11.357 -2.095 13.049 1.00 85.75 200 GLY A C 1
ATOM 1587 O O . GLY A 1 200 ? -11.250 -3.097 12.355 1.00 85.75 200 GLY A O 1
ATOM 1588 N N . GLN A 1 201 ? -12.044 -1.017 12.663 1.00 86.00 201 GLN A N 1
ATOM 1589 C CA . GLN A 1 201 ? -12.762 -0.902 11.381 1.00 86.00 201 GLN A CA 1
ATOM 1590 C C . GLN A 1 201 ? -12.017 -0.046 10.341 1.00 86.00 201 GLN A C 1
ATOM 1592 O O . GLN A 1 201 ? -12.597 0.342 9.331 1.00 86.00 201 GLN A O 1
ATOM 1597 N N . LEU A 1 202 ? -10.753 0.308 10.596 1.00 93.19 202 LEU A N 1
ATOM 1598 C CA . LEU A 1 202 ? -9.979 1.197 9.731 1.00 93.19 202 LEU A CA 1
ATOM 1599 C C . LEU A 1 202 ? -8.718 0.506 9.223 1.00 93.19 202 LEU A C 1
ATOM 1601 O O . LEU A 1 202 ? -8.056 -0.237 9.951 1.00 93.19 202 LEU A O 1
ATOM 1605 N N . ALA A 1 203 ? -8.353 0.826 7.986 1.00 97.56 203 ALA A N 1
ATOM 1606 C CA . ALA A 1 203 ? -7.103 0.413 7.373 1.00 97.56 203 ALA A CA 1
ATOM 1607 C C . ALA A 1 203 ? -6.330 1.623 6.851 1.00 97.56 203 ALA A C 1
ATOM 1609 O O . ALA A 1 203 ? -6.915 2.552 6.303 1.00 97.56 203 ALA A O 1
ATOM 1610 N N . HIS A 1 204 ? -5.010 1.586 6.989 1.00 98.62 204 HIS A N 1
ATOM 1611 C CA . HIS A 1 204 ? -4.097 2.573 6.420 1.00 98.62 204 HIS A CA 1
ATOM 1612 C C . HIS A 1 204 ? -2.929 1.864 5.736 1.00 98.62 204 HIS A C 1
ATOM 1614 O O . HIS A 1 204 ? -2.770 0.648 5.854 1.00 98.62 204 HIS A O 1
ATOM 1620 N N . THR A 1 205 ? -2.088 2.629 5.043 1.00 98.88 205 THR A N 1
ATOM 1621 C CA . THR A 1 205 ? -0.843 2.112 4.472 1.00 98.88 205 THR A CA 1
ATOM 1622 C C . THR A 1 205 ? 0.342 2.842 5.095 1.00 98.88 205 THR A C 1
ATOM 1624 O O . THR A 1 205 ? 0.451 4.061 4.982 1.00 98.88 205 THR A O 1
ATOM 1627 N N . ILE A 1 206 ? 1.231 2.109 5.760 1.00 98.81 206 ILE A N 1
ATOM 1628 C CA . ILE A 1 206 ? 2.505 2.625 6.263 1.00 98.81 206 ILE A CA 1
ATOM 1629 C C . ILE A 1 206 ? 3.517 2.544 5.121 1.00 98.81 206 ILE A C 1
ATOM 1631 O O . ILE A 1 206 ? 3.745 1.480 4.549 1.00 98.81 206 ILE A O 1
ATOM 1635 N N . ILE A 1 207 ? 4.139 3.672 4.802 1.00 98.56 207 ILE A N 1
ATOM 1636 C CA . ILE A 1 207 ? 5.164 3.790 3.753 1.00 98.56 207 ILE A CA 1
ATOM 1637 C C . ILE A 1 207 ? 6.495 4.316 4.306 1.00 98.56 207 ILE A C 1
ATOM 1639 O O . ILE A 1 207 ? 7.410 4.621 3.548 1.00 98.56 207 ILE A O 1
ATOM 1643 N N . GLY A 1 208 ? 6.610 4.428 5.629 1.00 97.56 208 GLY A N 1
ATOM 1644 C CA . GLY A 1 208 ? 7.854 4.785 6.289 1.00 97.56 208 GLY A CA 1
ATOM 1645 C C . GLY A 1 208 ? 7.727 4.922 7.799 1.00 97.56 208 GLY A C 1
ATOM 1646 O O . GLY A 1 208 ? 6.625 5.020 8.346 1.00 97.56 208 GLY A O 1
ATOM 1647 N N . ILE A 1 209 ? 8.876 4.943 8.464 1.00 96.81 209 ILE A N 1
ATOM 1648 C CA . ILE A 1 209 ? 9.030 5.124 9.903 1.00 96.81 209 ILE A CA 1
ATOM 1649 C C . ILE A 1 209 ? 10.243 6.017 10.189 1.00 96.81 209 ILE A C 1
ATOM 1651 O O . ILE A 1 209 ? 11.304 5.848 9.594 1.00 96.81 209 ILE A O 1
ATOM 1655 N N . GLN A 1 210 ? 10.086 6.957 11.116 1.00 94.62 210 GLN A N 1
ATOM 1656 C CA . GLN A 1 210 ? 11.184 7.678 11.752 1.00 94.62 210 GLN A CA 1
ATOM 1657 C C . GLN A 1 210 ? 11.292 7.180 13.191 1.00 94.62 210 GLN A C 1
ATOM 1659 O O . GLN A 1 210 ? 10.301 7.181 13.932 1.00 94.62 210 GLN A O 1
ATOM 1664 N N . LEU A 1 211 ? 12.484 6.724 13.566 1.00 91.62 211 LEU A N 1
ATOM 1665 C CA . LEU A 1 211 ? 12.761 6.263 14.919 1.00 91.62 211 LEU A CA 1
ATOM 1666 C C . LEU A 1 211 ? 12.890 7.451 15.871 1.00 91.62 211 LEU A C 1
ATOM 1668 O O . LEU A 1 211 ? 13.317 8.537 15.489 1.00 91.62 211 LEU A O 1
ATOM 1672 N N . CYS A 1 212 ? 12.518 7.211 17.122 1.00 82.56 212 CYS A N 1
ATOM 1673 C CA . CYS A 1 212 ? 12.819 8.111 18.222 1.00 82.56 212 CYS A CA 1
ATOM 1674 C C . CYS A 1 212 ? 14.323 8.031 18.532 1.00 82.56 212 CYS A C 1
ATOM 1676 O O . CYS A 1 212 ? 14.817 6.949 18.854 1.00 82.56 212 CYS A O 1
ATOM 1678 N N . GLU A 1 213 ? 15.046 9.147 18.440 1.00 70.56 213 GLU A N 1
ATOM 1679 C CA . GLU A 1 213 ? 16.402 9.263 18.980 1.00 70.56 213 GLU A CA 1
ATOM 1680 C C . GLU A 1 213 ? 16.347 9.961 20.343 1.00 70.56 213 GLU A C 1
ATOM 1682 O O . GLU A 1 213 ? 15.638 10.955 20.526 1.00 70.56 213 GLU A O 1
ATOM 1687 N N . SER A 1 214 ? 17.068 9.431 21.335 1.00 56.84 214 SER A N 1
ATOM 1688 C CA . SER A 1 214 ? 17.155 10.073 22.644 1.00 56.84 214 SER A CA 1
ATOM 1689 C C . SER A 1 214 ? 18.058 11.300 22.541 1.00 56.84 214 SER A C 1
ATOM 1691 O O . SER A 1 214 ? 19.275 11.206 22.694 1.00 56.84 214 SER A O 1
ATOM 1693 N N . THR A 1 215 ? 17.491 12.476 22.298 1.00 51.50 215 THR A N 1
ATOM 1694 C CA . THR A 1 215 ? 18.225 13.710 22.581 1.00 51.50 215 THR A CA 1
ATOM 1695 C C . THR A 1 215 ? 18.352 13.861 24.094 1.00 51.50 215 THR A C 1
ATOM 1697 O O . THR A 1 215 ? 17.349 13.818 24.801 1.00 51.50 215 THR A O 1
ATOM 1700 N N . LEU A 1 216 ? 19.587 14.058 24.569 1.00 49.16 216 LEU A N 1
ATOM 1701 C CA . LEU A 1 216 ? 20.037 14.209 25.966 1.00 49.16 216 LEU A CA 1
ATOM 1702 C C . LEU A 1 216 ? 19.257 15.212 26.842 1.00 49.16 216 LEU A C 1
ATOM 1704 O O . LEU A 1 216 ? 19.506 15.286 28.039 1.00 49.16 216 LEU A O 1
ATOM 1708 N N . ASN A 1 217 ? 18.298 15.950 26.287 1.00 49.56 217 ASN A N 1
ATOM 1709 C CA . ASN A 1 217 ? 17.510 16.945 26.994 1.00 49.56 217 ASN A CA 1
ATOM 1710 C C . ASN A 1 217 ? 16.022 16.627 26.804 1.00 49.56 217 ASN A C 1
ATOM 1712 O O . ASN A 1 217 ? 15.497 16.839 25.710 1.00 49.56 217 ASN A O 1
ATOM 1716 N N . ASN A 1 218 ? 15.387 16.121 27.872 1.00 48.41 218 ASN A N 1
ATOM 1717 C CA . ASN A 1 218 ? 13.965 15.767 28.046 1.00 48.41 218 ASN A CA 1
ATOM 1718 C C . ASN A 1 218 ? 12.978 16.880 27.629 1.00 48.41 218 ASN A C 1
ATOM 1720 O O . ASN A 1 218 ? 12.243 17.437 28.438 1.00 48.41 218 ASN A O 1
ATOM 1724 N N . THR A 1 219 ? 12.942 17.197 26.346 1.00 52.25 219 THR A N 1
ATOM 1725 C CA . THR A 1 219 ? 11.901 17.983 25.692 1.00 52.25 219 THR A CA 1
ATOM 1726 C C . THR A 1 219 ? 11.211 17.046 24.708 1.00 52.25 219 THR A C 1
ATOM 1728 O O . THR A 1 219 ? 11.855 16.142 24.179 1.00 52.25 219 THR A O 1
ATOM 1731 N N . GLU A 1 220 ? 9.903 17.208 24.502 1.00 50.12 220 GLU A N 1
ATOM 1732 C CA . GLU A 1 220 ? 8.953 16.277 23.849 1.00 50.12 220 GLU A CA 1
ATOM 1733 C C . GLU A 1 220 ? 9.265 15.847 22.385 1.00 50.12 220 GLU A C 1
ATOM 1735 O O . GLU A 1 220 ? 8.415 15.317 21.670 1.00 50.12 220 GLU A O 1
ATOM 1740 N N . SER A 1 221 ? 10.488 16.060 21.906 1.00 52.94 221 SER A N 1
ATOM 1741 C CA . SER A 1 221 ? 10.937 15.875 20.528 1.00 52.94 221 SER A CA 1
ATOM 1742 C C . SER A 1 221 ? 11.293 14.425 20.150 1.00 52.94 221 SER A C 1
ATOM 1744 O O . SER A 1 221 ? 11.399 14.114 18.963 1.00 52.94 221 SER A O 1
ATOM 1746 N N . SER A 1 222 ? 11.412 13.504 21.112 1.00 61.88 222 SER A N 1
ATOM 1747 C CA . SER A 1 222 ? 11.807 12.106 20.877 1.00 61.88 222 SER A CA 1
ATOM 1748 C C . SER A 1 222 ? 10.583 11.178 20.753 1.00 61.88 222 SER A C 1
ATOM 1750 O O . SER A 1 222 ? 10.239 10.392 21.636 1.00 61.88 222 SER A O 1
ATOM 1752 N N . SER A 1 223 ? 9.865 11.253 19.631 1.00 79.19 223 SER A N 1
ATOM 1753 C CA . SER A 1 223 ? 8.738 10.345 19.362 1.00 79.19 223 SER A CA 1
ATOM 1754 C C . SER A 1 223 ? 8.851 9.674 18.003 1.00 79.19 223 SER A C 1
ATOM 1756 O O . SER A 1 223 ? 9.316 10.263 17.027 1.00 79.19 223 SER A O 1
ATOM 1758 N N . TYR A 1 224 ? 8.408 8.417 17.948 1.00 91.62 224 TYR A N 1
ATOM 1759 C CA . TYR A 1 224 ? 8.280 7.683 16.696 1.00 91.62 224 TYR A CA 1
ATOM 1760 C C . TYR A 1 224 ? 7.279 8.388 15.783 1.00 91.62 224 TYR A C 1
ATOM 1762 O O . TYR A 1 224 ? 6.203 8.812 16.229 1.00 91.62 224 TYR A O 1
ATOM 1770 N N . ARG A 1 225 ? 7.606 8.449 14.492 1.00 95.06 225 ARG A N 1
ATOM 1771 C CA . ARG A 1 225 ? 6.682 8.921 13.458 1.00 95.06 225 ARG A CA 1
ATOM 1772 C C . ARG A 1 225 ? 6.488 7.867 12.389 1.00 95.06 225 ARG A C 1
ATOM 1774 O O . ARG A 1 225 ? 7.413 7.145 12.035 1.00 95.06 225 ARG A O 1
ATOM 1781 N N . TYR A 1 226 ? 5.283 7.823 11.849 1.00 97.38 226 TYR A N 1
ATOM 1782 C CA . TYR A 1 226 ? 4.886 6.911 10.788 1.00 97.38 226 TYR A CA 1
ATOM 1783 C C . TYR A 1 226 ? 4.468 7.736 9.584 1.00 97.38 226 TYR A C 1
ATOM 1785 O O . TYR A 1 226 ? 3.642 8.640 9.709 1.00 97.38 226 TYR A O 1
ATOM 1793 N N . LEU A 1 227 ? 5.033 7.443 8.421 1.00 98.12 227 LEU A N 1
ATOM 1794 C CA . LEU A 1 227 ? 4.589 8.046 7.175 1.00 98.12 227 LEU A CA 1
ATOM 1795 C C . LEU A 1 227 ? 3.388 7.248 6.679 1.00 98.12 227 LEU A C 1
ATOM 1797 O O . LEU A 1 227 ? 3.520 6.081 6.300 1.00 98.12 227 LEU A O 1
ATOM 1801 N N . ILE A 1 228 ? 2.215 7.870 6.743 1.00 98.62 228 ILE A N 1
ATOM 1802 C CA . ILE A 1 228 ? 0.935 7.234 6.446 1.00 98.62 228 ILE A CA 1
ATOM 1803 C C . ILE A 1 228 ? 0.422 7.715 5.097 1.00 98.62 228 ILE A C 1
ATOM 1805 O O . ILE A 1 228 ? 0.421 8.913 4.813 1.00 98.62 228 ILE A O 1
ATOM 1809 N N . LEU A 1 229 ? -0.052 6.761 4.305 1.00 98.62 229 LEU A N 1
ATOM 1810 C CA . LEU A 1 229 ? -0.881 6.970 3.133 1.00 98.62 229 LEU A CA 1
ATOM 1811 C C . LEU A 1 229 ? -2.298 6.479 3.452 1.00 98.62 229 LEU A C 1
ATOM 1813 O O . LEU A 1 229 ? -2.539 5.284 3.655 1.00 98.62 229 LEU A O 1
ATOM 1817 N N . ASP A 1 230 ? -3.215 7.429 3.550 1.00 98.69 230 ASP A N 1
ATOM 1818 C CA . ASP A 1 230 ? -4.568 7.243 4.051 1.00 98.69 230 ASP A CA 1
ATOM 1819 C C . ASP A 1 230 ? -5.540 6.926 2.898 1.00 98.69 230 ASP A C 1
ATOM 1821 O O . ASP A 1 230 ? -5.783 7.785 2.049 1.00 98.69 230 ASP A O 1
ATOM 1825 N N . PRO A 1 231 ? -6.121 5.717 2.825 1.00 98.56 231 PRO A N 1
ATOM 1826 C CA . PRO A 1 231 ? -7.027 5.348 1.741 1.00 98.56 231 PRO A CA 1
ATOM 1827 C C . PRO A 1 231 ? -8.402 6.030 1.824 1.00 98.56 231 PRO A C 1
ATOM 1829 O O . PRO A 1 231 ? -9.189 5.891 0.891 1.00 98.56 231 PRO A O 1
ATOM 1832 N N . HIS A 1 232 ? -8.717 6.758 2.899 1.00 98.56 232 HIS A N 1
ATOM 1833 C CA . HIS A 1 232 ? -10.044 7.336 3.121 1.00 98.56 232 HIS A CA 1
ATOM 1834 C C . HIS A 1 232 ? -10.265 8.683 2.413 1.00 98.56 232 HIS A C 1
ATOM 1836 O O . HIS A 1 232 ? -11.331 9.284 2.562 1.00 98.56 232 HIS A O 1
ATOM 1842 N N . TYR A 1 233 ? -9.283 9.182 1.653 1.00 98.44 233 TYR A N 1
ATOM 1843 C CA . TYR A 1 233 ? -9.425 10.432 0.908 1.00 98.44 233 TYR A CA 1
ATOM 1844 C C . TYR A 1 233 ? -10.574 10.349 -0.106 1.00 98.44 233 TYR A C 1
ATOM 1846 O O . TYR A 1 233 ? -10.631 9.440 -0.929 1.00 98.44 233 TYR A O 1
ATOM 1854 N N . THR A 1 234 ? -11.480 11.325 -0.047 1.00 97.88 234 THR A N 1
ATOM 1855 C CA . THR A 1 234 ? -12.694 11.424 -0.884 1.00 97.88 234 THR A CA 1
ATOM 1856 C C . THR A 1 234 ? -12.749 12.714 -1.703 1.00 97.88 234 THR A C 1
ATOM 1858 O O . THR A 1 234 ? -13.768 13.017 -2.320 1.00 97.88 234 THR A O 1
ATOM 1861 N N . GLY A 1 235 ? -11.682 13.517 -1.671 1.00 96.50 235 GLY A N 1
ATOM 1862 C CA . GLY A 1 235 ? -11.629 14.778 -2.403 1.00 96.50 235 GLY A CA 1
ATOM 1863 C C . GLY A 1 235 ? -11.317 14.597 -3.894 1.00 96.50 235 GLY A C 1
ATOM 1864 O O . GLY A 1 235 ? -11.276 13.472 -4.394 1.00 96.50 235 GLY A O 1
ATOM 1865 N N . PRO A 1 236 ? -11.084 15.710 -4.614 1.00 96.62 236 PRO A N 1
ATOM 1866 C CA . PRO A 1 236 ? -10.780 15.681 -6.040 1.00 96.62 236 PRO A CA 1
ATOM 1867 C C . PRO A 1 236 ? -9.592 14.772 -6.379 1.00 96.62 236 PRO A C 1
ATOM 1869 O O . PRO A 1 236 ? -8.528 14.862 -5.761 1.00 96.62 236 PRO A O 1
ATOM 1872 N N . LEU A 1 237 ? -9.770 13.932 -7.401 1.00 95.38 237 LEU A N 1
ATOM 1873 C CA . LEU A 1 237 ? -8.729 13.032 -7.898 1.00 95.38 237 LEU A CA 1
ATOM 1874 C C . LEU A 1 237 ? -7.477 13.821 -8.314 1.00 95.38 237 LEU A C 1
ATOM 1876 O O . LEU A 1 237 ? -7.566 14.976 -8.732 1.00 95.38 237 LEU A O 1
ATOM 1880 N N . GLY A 1 238 ? -6.299 13.216 -8.159 1.00 94.12 238 GLY A N 1
ATOM 1881 C CA . GLY A 1 238 ? -5.033 13.838 -8.562 1.00 94.12 238 GLY A CA 1
ATOM 1882 C C . GLY A 1 238 ? -4.604 15.086 -7.772 1.00 94.12 238 GLY A C 1
ATOM 1883 O O . GLY A 1 238 ? -3.564 15.667 -8.083 1.00 94.12 238 GLY A O 1
ATOM 1884 N N . ASN A 1 239 ? -5.343 15.532 -6.747 1.00 96.06 239 ASN A N 1
ATOM 1885 C CA . ASN A 1 239 ? -5.025 16.780 -6.047 1.00 96.06 239 ASN A CA 1
ATOM 1886 C C . ASN A 1 239 ? -3.918 16.604 -4.995 1.00 96.06 239 ASN A C 1
ATOM 1888 O O . ASN A 1 239 ? -4.168 16.511 -3.789 1.00 96.06 239 ASN A O 1
ATOM 1892 N N . ILE A 1 240 ? -2.668 16.601 -5.466 1.00 97.00 240 ILE A N 1
ATOM 1893 C CA . ILE A 1 240 ? -1.481 16.404 -4.628 1.00 97.00 240 ILE A CA 1
ATOM 1894 C C . ILE A 1 240 ? -1.382 17.415 -3.478 1.00 97.00 240 ILE A C 1
ATOM 1896 O O . ILE A 1 240 ? -0.994 17.042 -2.373 1.00 97.00 240 ILE A O 1
ATOM 1900 N N . LYS A 1 241 ? -1.788 18.670 -3.710 1.00 96.69 241 LYS A N 1
ATOM 1901 C CA . LYS A 1 241 ? -1.725 19.742 -2.711 1.00 96.69 241 LYS A CA 1
ATOM 1902 C C . LYS A 1 241 ? -2.627 19.438 -1.517 1.00 96.69 241 LYS A C 1
ATOM 1904 O O . LYS A 1 241 ? -2.165 19.465 -0.383 1.00 96.69 241 LYS A O 1
ATOM 1909 N N . ILE A 1 242 ? -3.897 19.096 -1.758 1.00 97.38 242 ILE A N 1
ATOM 1910 C CA . ILE A 1 242 ? -4.825 18.730 -0.676 1.00 97.38 242 ILE A CA 1
ATOM 1911 C C . ILE A 1 242 ? -4.332 17.470 0.041 1.00 97.38 242 ILE A C 1
ATOM 1913 O O . ILE A 1 242 ? -4.373 17.409 1.270 1.00 97.38 242 ILE A O 1
ATOM 1917 N N . ILE A 1 243 ? -3.857 16.479 -0.715 1.00 97.88 243 ILE A N 1
ATOM 1918 C CA . ILE A 1 243 ? -3.408 15.194 -0.174 1.00 97.88 243 ILE A CA 1
ATOM 1919 C C . ILE A 1 243 ? -2.251 15.372 0.814 1.00 97.88 243 ILE A C 1
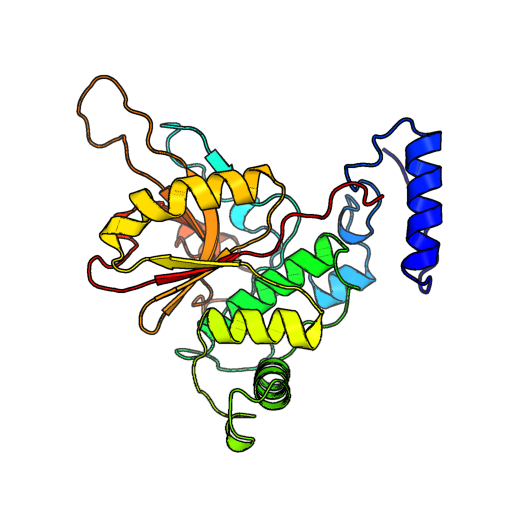ATOM 1921 O O . ILE A 1 243 ? -2.282 14.774 1.892 1.00 97.88 243 ILE A O 1
ATOM 1925 N N . THR A 1 244 ? -1.265 16.215 0.505 1.00 96.88 244 THR A N 1
ATOM 1926 C CA . THR A 1 244 ? -0.123 16.437 1.402 1.00 96.88 244 THR A CA 1
ATOM 1927 C C . THR A 1 244 ? -0.399 17.486 2.477 1.00 96.88 244 THR A C 1
ATOM 1929 O O . THR A 1 244 ? -0.098 17.243 3.643 1.00 96.88 244 THR A O 1
ATOM 1932 N N . GLU A 1 245 ? -1.039 18.615 2.154 1.00 95.81 245 GLU A N 1
ATOM 1933 C CA . GLU A 1 245 ? -1.294 19.694 3.126 1.00 95.81 245 GLU A CA 1
ATOM 1934 C C . GLU A 1 245 ? -2.330 19.315 4.192 1.00 95.81 245 GLU A C 1
ATOM 1936 O O . GLU A 1 245 ? -2.232 19.768 5.332 1.00 95.81 245 GLU A O 1
ATOM 1941 N N . LYS A 1 246 ? -3.318 18.473 3.856 1.00 96.75 246 LYS A N 1
ATOM 1942 C CA . LYS A 1 246 ? -4.295 17.946 4.829 1.00 96.75 246 LYS A CA 1
ATOM 1943 C C . LYS A 1 246 ? -3.846 16.630 5.472 1.00 96.75 246 LYS A C 1
ATOM 1945 O O . LYS A 1 246 ? -4.557 16.088 6.314 1.00 96.75 246 LYS A O 1
ATOM 1950 N N . GLY A 1 247 ? -2.660 16.133 5.117 1.00 96.44 247 GLY A N 1
ATOM 1951 C CA . GLY A 1 247 ? -2.043 14.970 5.745 1.00 96.44 247 GLY A CA 1
ATOM 1952 C C . GLY A 1 247 ? -2.712 13.631 5.424 1.00 96.44 247 GLY A C 1
ATOM 1953 O O . GLY A 1 247 ? -2.650 12.738 6.268 1.00 96.44 247 GLY A O 1
ATOM 1954 N N . TRP A 1 248 ? -3.332 13.488 4.247 1.00 98.19 248 TRP A N 1
ATOM 1955 C CA . TRP A 1 248 ? -3.767 12.191 3.702 1.00 98.19 248 TRP A CA 1
ATOM 1956 C C . TRP A 1 248 ? -2.567 11.349 3.257 1.00 98.19 248 TRP A C 1
ATOM 1958 O O . TRP A 1 248 ? -2.561 10.134 3.401 1.00 98.19 248 TRP A O 1
ATOM 1968 N N . CYS A 1 249 ? -1.511 12.004 2.778 1.00 98.62 249 CYS A N 1
ATOM 1969 C CA . CYS A 1 249 ? -0.167 11.446 2.726 1.00 98.62 249 CYS A CA 1
ATOM 1970 C C . CYS A 1 249 ? 0.722 12.302 3.630 1.00 98.62 249 CYS A C 1
ATOM 1972 O O . CYS A 1 249 ? 0.939 13.476 3.333 1.00 98.62 249 CYS A O 1
ATOM 1974 N N . GLY A 1 250 ? 1.207 11.764 4.749 1.00 98.00 250 GLY A N 1
ATOM 1975 C CA . GLY A 1 250 ? 1.972 12.576 5.694 1.00 98.00 250 GLY A CA 1
ATOM 1976 C C . GLY A 1 250 ? 2.472 11.846 6.933 1.00 98.00 250 GLY A C 1
ATOM 1977 O O . GLY A 1 250 ? 2.021 10.750 7.265 1.00 98.00 250 GLY A O 1
ATOM 1978 N N . TRP A 1 251 ? 3.416 12.482 7.625 1.00 97.12 251 TRP A N 1
ATOM 1979 C CA . TRP A 1 251 ? 3.979 11.991 8.879 1.00 97.12 251 TRP A CA 1
ATOM 1980 C C . TRP A 1 251 ? 2.986 12.146 10.032 1.00 97.12 251 TRP A C 1
ATOM 1982 O O . TRP A 1 251 ? 2.427 13.221 10.253 1.00 97.12 251 TRP A O 1
ATOM 1992 N N . LYS A 1 252 ? 2.778 11.065 10.781 1.00 95.81 252 LYS A N 1
ATOM 1993 C CA . LYS A 1 252 ? 1.896 10.987 11.947 1.00 95.81 252 LYS A CA 1
ATOM 1994 C C . LYS A 1 252 ? 2.699 10.579 13.178 1.00 95.81 252 LYS A C 1
ATOM 1996 O O . LYS A 1 252 ? 3.579 9.727 13.086 1.00 95.81 252 LYS A O 1
ATOM 2001 N N . LEU A 1 253 ? 2.395 11.182 14.325 1.00 94.19 253 LEU A N 1
ATOM 2002 C CA . LEU A 1 253 ? 2.977 10.794 15.614 1.00 94.19 253 LEU A CA 1
ATOM 2003 C C . LEU A 1 253 ? 2.435 9.431 16.064 1.00 94.19 253 LEU A C 1
ATOM 2005 O O . LEU A 1 253 ? 1.385 8.990 15.599 1.00 94.19 253 LEU A O 1
ATOM 2009 N N . GLN A 1 254 ? 3.098 8.793 17.029 1.00 91.81 254 GLN A N 1
ATOM 2010 C CA . GLN A 1 254 ? 2.628 7.534 17.624 1.00 91.81 254 GLN A CA 1
ATOM 2011 C C . GLN A 1 254 ? 1.200 7.594 18.202 1.00 91.81 254 GLN A C 1
ATOM 2013 O O . GLN A 1 254 ? 0.521 6.572 18.239 1.00 91.81 254 GLN A O 1
ATOM 2018 N N . SER A 1 255 ? 0.719 8.782 18.591 1.00 93.00 255 SER A N 1
ATOM 2019 C CA . SER A 1 255 ? -0.657 9.015 19.059 1.00 93.00 255 SER A CA 1
ATOM 2020 C C . SER A 1 255 ? -1.727 8.798 17.981 1.00 93.00 255 SER A C 1
ATOM 2022 O O . SER A 1 255 ? -2.914 8.759 18.295 1.00 93.00 255 SER A O 1
ATOM 2024 N N . PHE A 1 256 ? -1.325 8.631 16.718 1.00 95.56 256 PHE A N 1
ATOM 2025 C CA . PHE A 1 256 ? -2.208 8.217 15.631 1.00 95.56 256 PHE A CA 1
ATOM 2026 C C . PHE A 1 256 ? -2.843 6.842 15.880 1.00 95.56 256 PHE A C 1
ATOM 2028 O O . PHE A 1 256 ? -3.988 6.601 15.494 1.00 95.56 256 PHE A O 1
ATOM 2035 N N . TRP A 1 257 ? -2.116 5.941 16.542 1.00 95.94 257 TRP A N 1
ATOM 2036 C CA . TRP A 1 257 ? -2.610 4.611 16.875 1.00 95.94 257 TRP A CA 1
ATOM 2037 C C . TRP A 1 257 ? -3.483 4.681 18.129 1.00 95.94 257 TRP A C 1
ATOM 2039 O O . TRP A 1 257 ? -3.051 5.132 19.190 1.00 95.94 257 TRP A O 1
ATOM 2049 N N . LYS A 1 258 ? -4.729 4.211 18.030 1.00 96.19 258 LYS A N 1
ATOM 2050 C CA . LYS A 1 258 ? -5.654 4.171 19.167 1.00 96.19 258 LYS A CA 1
ATOM 2051 C C . LYS A 1 258 ? -5.151 3.151 20.187 1.00 96.19 258 LYS A C 1
ATOM 2053 O O . LYS A 1 258 ? -5.040 1.970 19.872 1.00 96.19 258 LYS A O 1
ATOM 2058 N N . SER A 1 259 ? -4.900 3.603 21.417 1.00 94.62 259 SER A N 1
ATOM 2059 C CA . SER A 1 259 ? -4.224 2.812 22.459 1.00 94.62 259 SER A CA 1
ATOM 2060 C C . SER A 1 259 ? -4.830 1.420 22.690 1.00 94.62 259 SER A C 1
ATOM 2062 O O . SER A 1 259 ? -4.095 0.441 22.741 1.00 94.62 259 SER A O 1
ATOM 2064 N N . ASN A 1 260 ? -6.161 1.319 22.760 1.00 95.00 260 ASN A N 1
ATOM 2065 C CA . ASN A 1 260 ? -6.875 0.087 23.131 1.00 95.00 260 ASN A CA 1
ATOM 2066 C C . ASN A 1 260 ? -7.375 -0.724 21.921 1.00 95.00 260 ASN A C 1
ATOM 2068 O O . ASN A 1 260 ? -8.283 -1.541 22.052 1.00 95.00 260 ASN A O 1
ATOM 2072 N N . VAL A 1 261 ? -6.834 -0.466 20.729 1.00 96.25 261 VAL A N 1
ATOM 2073 C CA . VAL A 1 261 ? -7.185 -1.177 19.493 1.00 96.25 261 VAL A CA 1
ATOM 2074 C C . VAL A 1 261 ? -6.037 -2.106 19.117 1.00 96.25 261 VAL A C 1
ATOM 2076 O O . VAL A 1 261 ? -4.880 -1.696 19.162 1.00 96.25 261 VAL A O 1
ATOM 2079 N N . HIS A 1 262 ? -6.353 -3.343 18.736 1.00 96.44 262 HIS A N 1
ATOM 2080 C CA . HIS A 1 262 ? -5.366 -4.251 18.161 1.00 96.44 262 HIS A CA 1
ATOM 2081 C C . HIS A 1 262 ? -5.114 -3.895 16.694 1.00 96.44 262 HIS A C 1
ATOM 2083 O O . HIS A 1 262 ? -6.024 -3.458 15.985 1.00 96.44 262 HIS A O 1
ATOM 2089 N N . TYR A 1 263 ? -3.891 -4.124 16.228 1.00 98.25 263 TYR A N 1
ATOM 2090 C CA . TYR A 1 263 ? -3.499 -3.890 14.846 1.00 98.25 263 TYR A CA 1
ATOM 2091 C C . TYR A 1 263 ? -2.853 -5.132 14.246 1.00 98.25 263 TYR A C 1
ATOM 2093 O O . TYR A 1 263 ? -2.112 -5.849 14.911 1.00 98.25 263 TYR A O 1
ATOM 2101 N N . ASN A 1 264 ? -3.103 -5.367 12.966 1.00 98.25 264 ASN A N 1
ATOM 2102 C CA . ASN A 1 264 ? -2.385 -6.347 12.167 1.00 98.25 264 ASN A CA 1
ATOM 2103 C C . ASN A 1 264 ? -1.705 -5.615 11.014 1.00 98.25 264 ASN A C 1
ATOM 2105 O O . ASN A 1 264 ? -2.322 -4.784 10.349 1.00 98.25 264 ASN A O 1
ATOM 2109 N N . LEU A 1 265 ? -0.426 -5.893 10.795 1.00 98.69 265 LEU A N 1
ATOM 2110 C CA . LEU A 1 265 ? 0.337 -5.365 9.671 1.00 98.69 265 LEU A CA 1
ATOM 2111 C C . LEU A 1 265 ? 0.557 -6.495 8.668 1.00 98.69 265 LEU A C 1
ATOM 2113 O O . LEU A 1 265 ? 0.981 -7.584 9.049 1.00 98.69 265 LEU A O 1
ATOM 2117 N N . CYS A 1 266 ? 0.301 -6.226 7.392 1.00 98.56 266 CYS A N 1
ATOM 2118 C CA . CYS A 1 266 ? 0.597 -7.111 6.273 1.00 98.56 266 CYS A CA 1
ATOM 2119 C C . CYS A 1 266 ? 1.802 -6.566 5.506 1.00 98.56 266 CYS A C 1
ATOM 2121 O O . CYS A 1 266 ? 1.705 -5.575 4.779 1.00 98.56 266 CYS A O 1
ATOM 2123 N N . LEU A 1 267 ? 2.948 -7.218 5.698 1.00 98.44 267 LEU A N 1
ATOM 2124 C CA . LEU A 1 267 ? 4.223 -6.848 5.105 1.00 98.44 267 LEU A CA 1
ATOM 2125 C C . LEU A 1 267 ? 4.451 -7.688 3.847 1.00 98.44 267 LEU A C 1
ATOM 2127 O O . LEU A 1 267 ? 4.441 -8.923 3.898 1.00 98.44 267 LEU A O 1
ATOM 2131 N N . LEU A 1 268 ? 4.682 -7.014 2.720 1.00 96.62 268 LEU A N 1
ATOM 2132 C CA . LEU A 1 268 ? 5.176 -7.659 1.504 1.00 96.62 268 LEU A CA 1
ATOM 2133 C C . LEU A 1 268 ? 6.530 -8.342 1.778 1.00 96.62 268 LEU A C 1
ATOM 2135 O O . LEU A 1 268 ? 7.277 -7.886 2.645 1.00 96.62 268 LEU A O 1
ATOM 2139 N N . PRO A 1 269 ? 6.876 -9.429 1.072 1.00 90.94 269 PRO A N 1
ATOM 2140 C CA . PRO A 1 269 ? 8.214 -9.985 1.192 1.00 90.94 269 PRO A CA 1
ATOM 2141 C C . PRO A 1 269 ? 9.255 -8.952 0.724 1.00 90.94 269 PRO A C 1
ATOM 2143 O O . PRO A 1 269 ? 8.944 -8.118 -0.135 1.00 90.94 269 PRO A O 1
ATOM 2146 N N . PRO A 1 270 ? 10.490 -9.005 1.251 1.00 81.19 270 PRO A N 1
ATOM 2147 C CA . PRO A 1 270 ? 11.581 -8.233 0.676 1.00 81.19 270 PRO A CA 1
ATOM 2148 C C . PRO A 1 270 ? 11.751 -8.605 -0.800 1.00 81.19 270 PRO A C 1
ATOM 2150 O O . PRO A 1 270 ? 11.492 -9.749 -1.199 1.00 81.19 270 PRO A O 1
ATOM 2153 N N . ILE A 1 271 ? 12.197 -7.643 -1.608 1.00 73.56 271 ILE A N 1
ATOM 2154 C CA . ILE A 1 271 ? 12.581 -7.901 -3.000 1.00 73.56 271 ILE A CA 1
ATOM 2155 C C . ILE A 1 271 ? 13.612 -9.035 -2.989 1.00 73.56 271 ILE A C 1
ATOM 2157 O O . ILE A 1 271 ? 14.570 -9.008 -2.214 1.00 73.56 271 ILE A O 1
ATOM 2161 N N . ARG A 1 272 ? 13.385 -10.087 -3.786 1.00 64.44 272 ARG A N 1
ATOM 2162 C CA . ARG A 1 272 ? 14.221 -11.295 -3.704 1.00 64.44 272 ARG A CA 1
ATOM 2163 C C . ARG A 1 272 ? 15.656 -10.963 -4.124 1.00 64.44 272 ARG A C 1
ATOM 2165 O O . ARG A 1 272 ? 15.862 -10.429 -5.212 1.00 64.44 272 ARG A O 1
ATOM 2172 N N . SER A 1 273 ? 16.634 -11.350 -3.306 1.00 49.59 273 SER A N 1
ATOM 2173 C CA . SER A 1 273 ? 18.060 -11.268 -3.646 1.00 49.59 273 SER A CA 1
ATOM 2174 C C . SER A 1 273 ? 18.368 -12.058 -4.929 1.00 49.59 273 SER A C 1
ATOM 2176 O O . SER A 1 273 ? 17.703 -13.056 -5.221 1.00 49.59 273 SER A O 1
ATOM 2178 N N . ASN A 1 274 ? 19.385 -11.630 -5.684 1.00 53.69 274 ASN A N 1
ATOM 2179 C CA . ASN A 1 274 ? 19.826 -12.226 -6.961 1.00 53.69 274 ASN A CA 1
ATOM 2180 C C . ASN A 1 274 ? 18.826 -12.108 -8.129 1.00 53.69 274 ASN A C 1
ATOM 2182 O O . ASN A 1 274 ? 18.792 -12.967 -9.016 1.00 53.69 274 ASN A O 1
ATOM 2186 N N . ARG A 1 275 ? 17.994 -11.061 -8.143 1.00 60.31 275 ARG A N 1
ATOM 2187 C CA . ARG A 1 275 ? 17.051 -10.801 -9.237 1.00 60.31 275 ARG A CA 1
ATOM 2188 C C . ARG A 1 275 ? 17.502 -9.656 -10.120 1.00 60.31 275 ARG A C 1
ATOM 2190 O O . ARG A 1 275 ? 17.033 -8.527 -9.990 1.00 60.31 275 ARG A O 1
ATOM 2197 N N . VAL A 1 276 ? 18.309 -10.006 -11.110 1.00 59.41 276 VAL A N 1
ATOM 2198 C CA . VAL A 1 276 ? 18.473 -9.163 -12.289 1.00 59.41 276 VAL A CA 1
ATOM 2199 C C . VAL A 1 276 ? 17.194 -9.075 -13.125 1.00 59.41 276 VAL A C 1
ATOM 2201 O O . VAL A 1 276 ? 16.429 -10.061 -13.267 1.00 59.41 276 VAL A O 1
#

Sequence (276 aa):
MYSLRLPRRIKESREGIWRKVIHEKLGFPLDTPLFRRGQALHPVPTIVNWLGPSSELLVCPHEVVKQPPNVGPTYIVTGRYTYKHYLQDGVDDRNWGCAYRSLQTLISWLMWQGEITPGPLPSLRDIQASIVRFGDKPKSFIGSCQWIGSLEVSYCLLELYNIQCRLLHIPQGHQMSQLAASALTKHFTSGGGPVMVGGGQLAHTIIGIQLCESTLNNTESSSYRYLILDPHYTGPLGNIKIITEKGWCGWKLQSFWKSNVHYNLCLLPPIRSNRV